Protein AF-A0A3N2K3E5-F1 (afdb_monomer_lite)

Secondary structure (DSSP, 8-state):
-HHHHHHHHHHHHHHHHHHHHHHHHHHHHHHHHHHHHHHHHHHHHHHHHHHHHHHHHHHHSS--SSGGGGTPEEETTEEEEE-GGG-EEEEEEEE-TTS-EEEEEE-TTSSSEEEEEETTTTEEE--TTTS--------HHHHHHHHHHHHHHS-SSS------EEEEEEEE-TT-B-TT-SS--B-SEEEEEEEE-TTS-EEEEEEEEE-TTS-TTT---EEEEEEEEE-SSS-EEEE---EEETTEEEPTT--

Foldseek 3Di:
DVVVVVVVVVVVVVVVVVVVVVVVVVVVVVVVVVVVVVVVQVVVLVVVLVVLQVVCCVVPVAGDPACVVSVFDADQLATWDCGPPRDIWHWHKAQAPVRKIKIFTADPVRPDTQWMATVVVRDIDRDPVPDDDDPPVDPVVLVVVVVVLVCVCQPPDDCNDPWDKDWDDKDADQPDQQPAGSDRDRQRIKTWMFIAGPVRHTAKIAIAGHHPPDDCSVPSPRGAAWMWGDPPPPDIRIDHPWDDDPNDTDHPPND

Radius of gyration: 28.5 Å; chains: 1; bounding box: 62×43×98 Å

Sequence (255 aa):
MKRCQKIVSYSIAIGFVIIIVLSICGIILMGYSTADHRISDIKQNLDSIISRIESYNVSNHTLPEAMSQLNFKQTINGYLYEGNMGIDIRFRYYNLSDGSYLVEVFNEEEDSIINQFYSPAHQWENEPDNMVWFKIETKAYELSQIKKIHDILNPVSSYRFSIPFTLDSVTRNDNILSILSDITIHCDSIGYLAIKSPDKQTRMEGWTAFDRYVYPAEYLGCMFGEWKYYDGQGNCYRKFWNYKENDRLIYETDR

Structure (mmCIF, N/CA/C/O backbone):
data_AF-A0A3N2K3E5-F1
#
_entry.id   AF-A0A3N2K3E5-F1
#
loop_
_atom_site.group_PDB
_atom_site.id
_atom_site.type_symbol
_atom_site.label_atom_id
_atom_site.label_alt_id
_atom_site.label_comp_id
_atom_site.label_asym_id
_atom_site.label_entity_id
_atom_site.label_seq_id
_atom_site.pdbx_PDB_ins_code
_atom_site.Cartn_x
_atom_site.Cartn_y
_atom_site.Cartn_z
_atom_site.occupancy
_atom_site.B_iso_or_equiv
_atom_site.auth_seq_id
_atom_site.auth_comp_id
_atom_site.auth_asym_id
_atom_site.auth_atom_id
_atom_site.pdbx_PDB_model_num
ATOM 1 N N . MET A 1 1 ? 32.038 13.366 -74.302 1.00 53.25 1 MET A N 1
ATOM 2 C CA . MET A 1 1 ? 31.487 14.143 -73.162 1.00 53.25 1 MET A CA 1
ATOM 3 C C . MET A 1 1 ? 30.217 13.544 -72.551 1.00 53.25 1 MET A C 1
ATOM 5 O O . MET A 1 1 ? 30.259 13.218 -71.374 1.00 53.25 1 MET A O 1
ATOM 9 N N . LYS A 1 2 ? 29.130 13.303 -73.308 1.00 59.03 2 LYS A N 1
ATOM 10 C CA . LYS A 1 2 ? 27.839 12.833 -72.744 1.00 59.03 2 LYS A CA 1
ATOM 11 C C . LYS A 1 2 ? 27.879 11.485 -71.988 1.00 59.03 2 LYS A C 1
ATOM 13 O O . LYS A 1 2 ? 27.127 11.309 -71.038 1.00 59.03 2 LYS A O 1
ATOM 18 N N . ARG A 1 3 ? 28.746 10.535 -72.382 1.00 62.34 3 ARG A N 1
ATOM 19 C CA . ARG A 1 3 ? 28.901 9.234 -71.687 1.00 62.34 3 ARG A CA 1
ATOM 20 C C . ARG A 1 3 ? 29.664 9.352 -70.361 1.00 62.34 3 ARG A C 1
ATOM 22 O O . ARG A 1 3 ? 29.184 8.833 -69.364 1.00 62.34 3 ARG A O 1
ATOM 29 N N . CYS A 1 4 ? 30.782 10.084 -70.325 1.00 65.44 4 CYS A N 1
ATOM 30 C CA . CYS A 1 4 ? 31.538 10.297 -69.083 1.00 65.44 4 CYS A CA 1
ATOM 31 C C . CYS A 1 4 ? 30.734 11.094 -68.046 1.00 65.44 4 CYS A C 1
ATOM 33 O O . CYS A 1 4 ? 30.745 10.730 -66.880 1.00 65.44 4 CYS A O 1
ATOM 35 N N . GLN A 1 5 ? 29.967 12.111 -68.464 1.00 69.00 5 GLN A N 1
ATOM 36 C CA . GLN A 1 5 ? 29.075 12.846 -67.553 1.00 69.00 5 GLN A CA 1
ATOM 37 C C . GLN A 1 5 ? 27.983 11.957 -66.943 1.00 69.00 5 GLN A C 1
ATOM 39 O O . GLN A 1 5 ? 27.710 12.085 -65.755 1.00 69.00 5 GLN A O 1
ATOM 44 N N . LYS A 1 6 ? 27.402 11.024 -67.714 1.00 69.38 6 LYS A N 1
ATOM 45 C CA . LYS A 1 6 ? 26.445 10.040 -67.178 1.00 69.38 6 LYS A CA 1
ATOM 46 C C . LYS A 1 6 ? 27.092 9.104 -66.156 1.00 69.38 6 LYS A C 1
ATOM 48 O O . LYS A 1 6 ? 26.503 8.851 -65.116 1.00 69.38 6 LYS A O 1
ATOM 53 N N . ILE A 1 7 ? 28.299 8.605 -66.427 1.00 75.31 7 ILE A N 1
ATOM 54 C CA . ILE A 1 7 ? 29.013 7.712 -65.495 1.00 75.31 7 ILE A CA 1
ATOM 55 C C . ILE A 1 7 ? 29.311 8.441 -64.178 1.00 75.31 7 ILE A C 1
ATOM 57 O O . ILE A 1 7 ? 29.041 7.903 -63.108 1.00 75.31 7 ILE A O 1
ATOM 61 N N . VAL A 1 8 ? 29.782 9.691 -64.253 1.00 75.69 8 VAL A N 1
ATOM 62 C CA . VAL A 1 8 ? 30.036 10.524 -63.068 1.00 75.69 8 VAL A CA 1
ATOM 63 C C . VAL A 1 8 ? 28.740 10.804 -62.298 1.00 75.69 8 VAL A C 1
ATOM 65 O O . VAL A 1 8 ? 28.726 10.664 -61.079 1.00 75.69 8 VAL A O 1
ATOM 68 N N . SER A 1 9 ? 27.628 11.117 -62.977 1.00 74.62 9 SER A N 1
ATOM 69 C CA . SER A 1 9 ? 26.350 11.365 -62.293 1.00 74.62 9 SER A CA 1
ATOM 70 C C . SER A 1 9 ? 25.784 10.113 -61.620 1.00 74.62 9 SER A C 1
ATOM 72 O O . SER A 1 9 ? 25.291 10.203 -60.500 1.00 74.62 9 SER A O 1
ATOM 74 N N . TYR A 1 10 ? 25.871 8.942 -62.266 1.00 81.75 10 TYR A N 1
ATOM 75 C CA . TYR A 1 10 ? 25.450 7.678 -61.654 1.00 81.75 10 TYR A CA 1
ATOM 76 C C . TYR A 1 10 ? 26.324 7.322 -60.451 1.00 81.75 10 TYR A C 1
ATOM 78 O O . TYR A 1 10 ? 25.790 6.902 -59.431 1.00 81.75 10 TYR A O 1
ATOM 86 N N . SER A 1 11 ? 27.637 7.552 -60.525 1.00 81.00 11 SER A N 1
ATOM 87 C CA . SER A 1 11 ? 28.542 7.310 -59.397 1.00 81.00 11 SER A CA 1
ATOM 88 C C . SER A 1 11 ? 28.215 8.194 -58.189 1.00 81.00 11 SER A C 1
ATOM 90 O O . SER A 1 11 ? 28.234 7.706 -57.063 1.00 81.00 11 SER A O 1
ATOM 92 N N . ILE A 1 12 ? 27.883 9.472 -58.410 1.00 83.44 12 ILE A N 1
ATOM 93 C CA . ILE A 1 12 ? 27.474 10.394 -57.337 1.00 83.44 12 ILE A CA 1
ATOM 94 C C . ILE A 1 12 ? 26.129 9.964 -56.742 1.00 83.44 12 ILE A C 1
ATOM 96 O O . ILE A 1 12 ? 25.993 9.908 -55.523 1.00 83.44 12 ILE A O 1
ATOM 100 N N . ALA A 1 13 ? 25.150 9.614 -57.582 1.00 82.88 13 ALA A N 1
ATOM 101 C CA . ALA A 1 13 ? 23.835 9.171 -57.122 1.00 82.88 13 ALA A CA 1
ATOM 102 C C . ALA A 1 13 ? 23.915 7.870 -56.306 1.00 82.88 13 ALA A C 1
ATOM 104 O O . ALA A 1 13 ? 23.324 7.782 -55.235 1.00 82.88 13 ALA A O 1
ATOM 105 N N . ILE A 1 14 ? 24.689 6.884 -56.772 1.00 87.00 14 ILE A N 1
ATOM 106 C CA . ILE A 1 14 ? 24.910 5.621 -56.055 1.00 87.00 14 ILE A CA 1
ATOM 107 C C . ILE A 1 14 ? 25.631 5.882 -54.729 1.00 87.00 14 ILE A C 1
ATOM 109 O O . ILE A 1 14 ? 25.199 5.374 -53.698 1.00 87.00 14 ILE A O 1
ATOM 113 N N . GLY A 1 15 ? 26.678 6.716 -54.727 1.00 87.69 15 GLY A N 1
ATOM 114 C CA . GLY A 1 15 ? 27.384 7.093 -53.501 1.00 87.69 15 GLY A CA 1
ATOM 115 C C . GLY A 1 15 ? 26.466 7.770 -52.479 1.00 87.69 15 GLY A C 1
ATOM 116 O O . GLY A 1 15 ? 26.498 7.428 -51.301 1.00 87.69 15 GLY A O 1
ATOM 117 N N . PHE A 1 16 ? 25.590 8.668 -52.931 1.00 89.25 16 PHE A N 1
ATOM 118 C CA . PHE A 1 16 ? 24.625 9.349 -52.070 1.00 89.25 16 PHE A CA 1
ATOM 119 C C . PHE A 1 16 ? 23.582 8.389 -51.481 1.00 89.25 16 PHE A C 1
ATOM 121 O O . PHE A 1 16 ? 23.295 8.449 -50.287 1.00 89.25 16 PHE A O 1
ATOM 128 N N . VAL A 1 17 ? 23.065 7.454 -52.287 1.00 90.75 17 VAL A N 1
ATOM 129 C CA . VAL A 1 17 ? 22.141 6.410 -51.812 1.00 90.75 17 VAL A CA 1
ATOM 130 C C . VAL A 1 17 ? 22.816 5.515 -50.772 1.00 90.75 17 VAL A C 1
ATOM 132 O O . VAL A 1 17 ? 22.215 5.235 -49.739 1.00 90.75 17 VAL A O 1
ATOM 135 N N . ILE A 1 18 ? 24.070 5.115 -50.997 1.00 90.94 18 ILE A N 1
ATOM 136 C CA . ILE A 1 18 ? 24.831 4.305 -50.035 1.00 90.94 18 ILE A CA 1
ATOM 137 C C . ILE A 1 18 ? 25.009 5.055 -48.712 1.00 90.94 18 ILE A C 1
ATOM 139 O O . ILE A 1 18 ? 24.790 4.467 -47.657 1.00 90.94 18 ILE A O 1
ATOM 143 N N . ILE A 1 19 ? 25.348 6.349 -48.749 1.00 91.25 19 ILE A N 1
ATOM 144 C CA . ILE A 1 19 ? 25.489 7.165 -47.534 1.00 91.25 19 ILE A CA 1
ATOM 145 C C . ILE A 1 19 ? 24.167 7.220 -46.764 1.00 91.25 19 ILE A C 1
ATOM 147 O O . ILE A 1 19 ? 24.170 6.963 -45.566 1.00 91.25 19 ILE A O 1
ATOM 151 N N . ILE A 1 20 ? 23.041 7.481 -47.436 1.00 89.19 20 ILE A N 1
ATOM 152 C CA . ILE A 1 20 ? 21.724 7.523 -46.782 1.00 89.19 20 ILE A CA 1
ATOM 153 C C . ILE A 1 20 ? 21.393 6.182 -46.124 1.00 89.19 20 ILE A C 1
ATOM 155 O O . ILE A 1 20 ? 20.984 6.156 -44.964 1.00 89.19 20 ILE A O 1
ATOM 159 N N . VAL A 1 21 ? 21.590 5.071 -46.837 1.00 90.50 21 VAL A N 1
ATOM 160 C CA . VAL A 1 21 ? 21.312 3.731 -46.302 1.00 90.50 21 VAL A CA 1
ATOM 161 C C . VAL A 1 21 ? 22.195 3.441 -45.087 1.00 90.50 21 VAL A C 1
ATOM 163 O O . VAL A 1 21 ? 21.684 3.006 -44.059 1.00 90.50 21 VAL A O 1
ATOM 166 N N . LEU A 1 22 ? 23.494 3.748 -45.155 1.00 89.62 22 LEU A N 1
ATOM 167 C CA . LEU A 1 22 ? 24.414 3.562 -44.031 1.00 89.62 22 LEU A CA 1
ATOM 168 C C . LEU A 1 22 ? 24.066 4.458 -42.836 1.00 89.62 22 LEU A C 1
ATOM 170 O O . LEU A 1 22 ? 24.141 3.998 -41.699 1.00 89.62 22 LEU A O 1
ATOM 174 N N . SER A 1 23 ? 23.646 5.705 -43.068 1.00 84.75 23 SER A N 1
ATOM 175 C CA . SER A 1 23 ? 23.187 6.604 -42.005 1.00 84.75 23 SER A CA 1
ATOM 176 C C . SER A 1 23 ? 21.930 6.074 -41.314 1.00 84.75 23 SER A C 1
ATOM 178 O O . SER A 1 23 ? 21.876 6.070 -40.087 1.00 84.75 23 SER A O 1
ATOM 180 N N . ILE A 1 24 ? 20.950 5.569 -42.072 1.00 86.88 24 ILE A N 1
ATOM 181 C CA . ILE A 1 24 ? 19.736 4.957 -41.511 1.00 86.88 24 ILE A CA 1
ATOM 182 C C . ILE A 1 24 ? 20.092 3.698 -40.710 1.00 86.88 24 ILE A C 1
ATOM 184 O O . ILE A 1 24 ? 19.649 3.558 -39.572 1.00 86.88 24 ILE A O 1
ATOM 188 N N . CYS A 1 25 ? 20.938 2.814 -41.251 1.00 83.62 25 CYS A N 1
ATOM 189 C CA . CYS A 1 25 ? 21.418 1.636 -40.526 1.00 83.62 25 CYS A CA 1
ATOM 190 C C . CYS A 1 25 ? 22.148 2.016 -39.230 1.00 83.62 25 CYS A C 1
ATOM 192 O O . CYS A 1 25 ? 21.925 1.381 -38.203 1.00 83.62 25 CYS A O 1
ATOM 194 N N . GLY A 1 26 ? 22.975 3.066 -39.254 1.00 81.44 26 GLY A N 1
ATOM 195 C CA . GLY A 1 26 ? 23.670 3.572 -38.070 1.00 81.44 26 GLY A CA 1
ATOM 196 C C . GLY A 1 26 ? 22.712 4.058 -36.981 1.00 81.44 26 GLY A C 1
ATOM 197 O O . GLY A 1 26 ? 22.869 3.676 -35.825 1.00 81.44 26 GLY A O 1
ATOM 198 N N . ILE A 1 27 ? 21.684 4.831 -37.349 1.00 81.19 27 ILE A N 1
ATOM 199 C CA . ILE A 1 27 ? 20.656 5.311 -36.409 1.00 81.19 27 ILE A CA 1
ATOM 200 C C . ILE A 1 27 ? 19.883 4.135 -35.799 1.00 81.19 27 ILE A C 1
ATOM 202 O O . ILE A 1 27 ? 19.667 4.102 -34.590 1.00 81.19 27 ILE A O 1
ATOM 206 N N . ILE A 1 28 ? 19.502 3.151 -36.619 1.00 79.12 28 ILE A N 1
ATOM 207 C CA . ILE A 1 28 ? 18.780 1.958 -36.160 1.00 79.12 28 ILE A CA 1
ATOM 208 C C . ILE A 1 28 ? 19.638 1.151 -35.174 1.00 79.12 28 ILE A C 1
ATOM 210 O O . ILE A 1 28 ? 19.159 0.793 -34.101 1.00 79.12 28 ILE A O 1
ATOM 214 N N . LEU A 1 29 ? 20.913 0.904 -35.493 1.00 75.56 29 LEU A N 1
ATOM 215 C CA . LEU A 1 29 ? 21.832 0.163 -34.620 1.00 75.56 29 LEU A CA 1
ATOM 216 C C . LEU A 1 29 ? 22.108 0.892 -33.300 1.00 75.56 29 LEU A C 1
ATOM 218 O O . LEU A 1 29 ? 22.125 0.255 -32.249 1.00 75.56 29 LEU A O 1
ATOM 222 N N . MET A 1 30 ? 22.283 2.218 -33.337 1.00 71.69 30 MET A N 1
ATOM 223 C CA . MET A 1 30 ? 22.398 3.023 -32.116 1.00 71.69 30 MET A CA 1
ATOM 224 C C . MET A 1 30 ? 21.128 2.925 -31.264 1.00 71.69 30 MET A C 1
ATOM 226 O O . MET A 1 30 ? 21.224 2.778 -30.047 1.00 71.69 30 MET A O 1
ATOM 230 N N . GLY A 1 31 ? 19.947 2.952 -31.892 1.00 61.66 31 GLY A N 1
ATOM 231 C CA . GLY A 1 31 ? 18.663 2.783 -31.211 1.00 61.66 31 GLY A CA 1
ATOM 232 C C . GLY A 1 31 ? 18.542 1.437 -30.494 1.00 61.66 31 GLY A C 1
ATOM 233 O O . GLY A 1 31 ? 18.227 1.416 -29.306 1.00 61.66 31 GLY A O 1
ATOM 234 N N . TYR A 1 32 ? 18.860 0.331 -31.177 1.00 64.75 32 TYR A N 1
ATOM 235 C CA . TYR A 1 32 ? 18.855 -1.008 -30.573 1.00 64.75 32 TYR A CA 1
ATOM 236 C C . TYR A 1 32 ? 19.858 -1.131 -29.426 1.00 64.75 32 TYR A C 1
ATOM 238 O O . TYR A 1 32 ? 19.479 -1.529 -28.330 1.00 64.75 32 TYR A O 1
ATOM 246 N N . SER A 1 33 ? 21.107 -0.705 -29.636 1.00 67.00 33 SER A N 1
ATOM 247 C CA . SER A 1 33 ? 22.132 -0.757 -28.589 1.00 67.00 33 SER A CA 1
ATOM 248 C C . SER A 1 33 ? 21.722 0.041 -27.351 1.00 67.00 33 SER A C 1
ATOM 250 O O . SER A 1 33 ? 21.892 -0.436 -26.234 1.00 67.00 33 SER A O 1
ATOM 252 N N . THR A 1 34 ? 21.141 1.231 -27.529 1.00 65.50 34 THR A N 1
ATOM 253 C CA . THR A 1 34 ? 20.687 2.061 -26.403 1.00 65.50 34 THR A CA 1
ATOM 254 C C . THR A 1 34 ? 19.537 1.398 -25.639 1.00 65.50 34 THR A C 1
ATOM 256 O O . THR A 1 34 ? 19.506 1.452 -24.411 1.00 65.50 34 THR A O 1
ATOM 259 N N . ALA A 1 35 ? 18.601 0.756 -26.345 1.00 61.31 35 ALA A N 1
ATOM 260 C CA . ALA A 1 35 ? 17.495 0.034 -25.722 1.00 61.31 35 ALA A CA 1
ATOM 261 C C . ALA A 1 35 ? 17.983 -1.184 -24.919 1.00 61.31 35 ALA A C 1
ATOM 263 O O . ALA A 1 35 ? 17.574 -1.355 -23.771 1.00 61.31 35 ALA A O 1
ATOM 264 N N . ASP A 1 36 ? 18.903 -1.971 -25.480 1.00 64.56 36 ASP A N 1
ATOM 265 C CA . ASP A 1 36 ? 19.488 -3.136 -24.809 1.00 64.56 36 ASP A CA 1
ATOM 266 C C . ASP A 1 36 ? 20.276 -2.730 -23.554 1.00 64.56 36 ASP A C 1
ATOM 268 O O . ASP A 1 36 ? 20.149 -3.365 -22.503 1.00 64.56 36 ASP A O 1
ATOM 272 N N . HIS A 1 37 ? 21.037 -1.630 -23.629 1.00 68.88 37 HIS A N 1
ATOM 273 C CA . HIS A 1 37 ? 21.718 -1.059 -22.465 1.00 68.88 37 HIS A CA 1
ATOM 274 C C . HIS A 1 37 ? 20.722 -0.653 -21.377 1.00 68.88 37 HIS A C 1
ATOM 276 O O . HIS A 1 37 ? 20.870 -1.077 -20.235 1.00 68.88 37 HIS A O 1
ATOM 282 N N . ARG A 1 38 ? 19.643 0.053 -21.737 1.00 68.25 38 ARG A N 1
ATOM 283 C CA . ARG A 1 38 ? 18.613 0.471 -20.776 1.00 68.25 38 ARG A CA 1
ATOM 284 C C . ARG A 1 38 ? 17.937 -0.718 -20.082 1.00 68.25 38 ARG A C 1
ATOM 286 O O . ARG A 1 38 ? 17.687 -0.653 -18.882 1.00 68.25 38 ARG A O 1
ATOM 293 N N . ILE A 1 39 ? 17.648 -1.799 -20.808 1.00 74.19 39 ILE A N 1
ATOM 294 C CA . ILE A 1 39 ? 17.062 -3.022 -20.230 1.00 74.19 39 ILE A CA 1
ATOM 295 C C . ILE A 1 39 ? 18.040 -3.672 -19.242 1.00 74.19 39 ILE A C 1
ATOM 297 O O . ILE A 1 39 ? 17.647 -4.043 -18.134 1.00 74.19 39 ILE A O 1
ATOM 301 N N . SER A 1 40 ? 19.316 -3.782 -19.623 1.00 76.19 40 SER A N 1
ATOM 302 C CA . SER A 1 40 ? 20.369 -4.298 -18.744 1.00 76.19 40 SER A CA 1
ATOM 303 C C . SER A 1 40 ? 20.511 -3.456 -17.472 1.00 76.19 40 SER A C 1
ATOM 305 O O . SER A 1 40 ? 20.617 -4.016 -16.382 1.00 76.19 40 SER A O 1
ATOM 307 N N . ASP A 1 41 ? 20.478 -2.130 -17.591 1.00 79.75 41 ASP A N 1
ATOM 308 C CA . ASP A 1 41 ? 20.641 -1.213 -16.460 1.00 79.75 41 ASP A CA 1
ATOM 309 C C . ASP A 1 41 ? 19.472 -1.310 -15.473 1.00 79.75 41 ASP A C 1
ATOM 311 O O . ASP A 1 41 ? 19.688 -1.372 -14.262 1.00 79.75 41 ASP A O 1
ATOM 315 N N . ILE A 1 42 ? 18.232 -1.404 -15.973 1.00 83.12 42 ILE A N 1
ATOM 316 C CA . ILE A 1 42 ? 17.052 -1.636 -15.127 1.00 83.12 42 ILE A CA 1
ATOM 317 C C . ILE A 1 42 ? 17.223 -2.939 -14.350 1.00 83.12 42 ILE A C 1
ATOM 319 O O . ILE A 1 42 ? 17.069 -2.942 -13.132 1.00 83.12 42 ILE A O 1
ATOM 323 N N . LYS A 1 43 ? 17.603 -4.029 -15.023 1.00 86.06 43 LYS A N 1
ATOM 324 C CA . LYS A 1 43 ? 17.808 -5.321 -14.363 1.00 86.06 43 LYS A CA 1
ATOM 325 C C . LYS A 1 43 ? 18.885 -5.251 -13.275 1.00 86.06 43 LYS A C 1
ATOM 327 O O . LYS A 1 43 ? 18.660 -5.730 -12.171 1.00 86.06 43 LYS A O 1
ATOM 332 N N . GLN A 1 44 ? 20.018 -4.606 -13.548 1.00 86.88 44 GLN A N 1
ATOM 333 C CA . GLN A 1 44 ? 21.084 -4.433 -12.555 1.00 86.88 44 GLN A CA 1
ATOM 334 C C . GLN A 1 44 ? 20.628 -3.611 -11.344 1.00 86.88 44 GLN A C 1
ATOM 336 O O . GLN A 1 44 ? 20.961 -3.944 -10.207 1.00 86.88 44 GLN A O 1
ATOM 341 N N . ASN A 1 45 ? 19.852 -2.551 -11.573 1.00 90.38 45 ASN A N 1
ATOM 342 C CA . ASN A 1 45 ? 19.292 -1.735 -10.501 1.00 90.38 45 ASN A CA 1
ATOM 343 C C . ASN A 1 45 ? 18.297 -2.545 -9.645 1.00 90.38 45 ASN A C 1
ATOM 345 O O . ASN A 1 45 ? 18.351 -2.477 -8.418 1.00 90.38 45 ASN A O 1
ATOM 349 N N . LEU A 1 46 ? 17.443 -3.361 -10.273 1.00 92.12 46 LEU A N 1
ATOM 350 C CA . LEU A 1 46 ? 16.528 -4.278 -9.588 1.00 92.12 46 LEU A CA 1
ATOM 351 C C . LEU A 1 46 ? 17.279 -5.312 -8.738 1.00 92.12 46 LEU A C 1
ATOM 353 O O . LEU A 1 46 ? 16.998 -5.457 -7.548 1.00 92.12 46 LEU A O 1
ATOM 357 N N . ASP A 1 47 ? 18.289 -5.966 -9.309 1.00 91.81 47 ASP A N 1
ATOM 358 C CA . ASP A 1 47 ? 19.137 -6.927 -8.596 1.00 91.81 47 ASP A CA 1
ATOM 359 C C . ASP A 1 47 ? 19.891 -6.254 -7.433 1.00 91.81 47 ASP A C 1
ATOM 361 O O . ASP A 1 47 ? 20.065 -6.845 -6.366 1.00 91.81 47 ASP A O 1
ATOM 365 N N . SER A 1 48 ? 20.283 -4.981 -7.581 1.00 92.56 48 SER A N 1
ATOM 366 C CA . SER A 1 48 ? 20.895 -4.211 -6.494 1.00 92.56 48 SER A CA 1
ATOM 367 C C . SER A 1 48 ? 19.933 -3.956 -5.332 1.00 92.56 48 SER A C 1
ATOM 369 O O . SER A 1 48 ? 20.407 -3.866 -4.195 1.00 92.56 48 SER A O 1
ATOM 371 N N . ILE A 1 49 ? 18.629 -3.799 -5.581 1.00 94.12 49 ILE A N 1
ATOM 372 C CA . ILE A 1 49 ? 17.636 -3.641 -4.509 1.00 94.12 49 ILE A CA 1
ATOM 373 C C . ILE A 1 49 ? 17.581 -4.927 -3.684 1.00 94.12 49 ILE A C 1
ATOM 375 O O . ILE A 1 49 ? 17.766 -4.889 -2.465 1.00 94.12 49 ILE A O 1
ATOM 379 N N . ILE A 1 50 ? 17.425 -6.065 -4.364 1.00 96.50 50 ILE A N 1
ATOM 380 C CA . ILE A 1 50 ? 17.362 -7.394 -3.745 1.00 96.50 50 ILE A CA 1
ATOM 381 C C . ILE A 1 50 ? 18.645 -7.702 -2.970 1.00 96.50 50 ILE A C 1
ATOM 383 O O . ILE A 1 50 ? 18.594 -8.036 -1.788 1.00 96.50 50 ILE A O 1
ATOM 387 N N . SER A 1 51 ? 19.810 -7.469 -3.577 1.00 95.25 51 SER A N 1
ATOM 388 C CA . SER A 1 51 ? 21.107 -7.722 -2.944 1.00 95.25 51 SER A CA 1
ATOM 389 C C . SER A 1 51 ? 21.288 -6.963 -1.624 1.00 95.25 51 SER A C 1
ATOM 391 O O . SER A 1 51 ? 21.862 -7.506 -0.676 1.00 95.25 51 SER A O 1
ATOM 393 N N . ARG A 1 52 ? 20.772 -5.729 -1.507 1.00 94.94 52 ARG A N 1
ATOM 394 C CA . ARG A 1 52 ? 20.826 -4.965 -0.247 1.00 94.94 52 ARG A CA 1
ATOM 395 C C . ARG A 1 52 ? 19.934 -5.572 0.834 1.00 94.94 52 ARG A C 1
ATOM 397 O O . ARG A 1 52 ? 20.369 -5.652 1.983 1.00 94.94 52 ARG A O 1
ATOM 404 N N . ILE A 1 53 ? 18.727 -6.010 0.475 1.00 95.06 53 ILE A N 1
ATOM 405 C CA . ILE A 1 53 ? 17.792 -6.678 1.396 1.00 95.06 53 ILE A CA 1
ATOM 406 C C . ILE A 1 53 ? 18.417 -7.974 1.919 1.00 95.06 53 ILE A C 1
ATOM 408 O O . ILE A 1 53 ? 18.456 -8.216 3.125 1.00 95.06 53 ILE A O 1
ATOM 412 N N . GLU A 1 54 ? 18.978 -8.779 1.023 1.00 95.81 54 GLU A N 1
ATOM 413 C CA . GLU A 1 54 ? 19.565 -10.070 1.378 1.00 95.81 54 GLU A CA 1
ATOM 414 C C . GLU A 1 54 ? 20.849 -9.926 2.186 1.00 95.81 54 GLU A C 1
ATOM 416 O O . GLU A 1 54 ? 21.024 -10.615 3.189 1.00 95.81 54 GLU A O 1
ATOM 421 N N . SER A 1 55 ? 21.713 -8.977 1.823 1.00 95.88 55 SER A N 1
ATOM 422 C CA . SER A 1 55 ? 22.923 -8.678 2.598 1.00 95.88 55 SER A CA 1
ATOM 423 C C . SER A 1 55 ? 22.585 -8.241 4.025 1.00 95.88 55 SER A C 1
ATOM 425 O O . SER A 1 55 ? 23.274 -8.623 4.976 1.00 95.88 55 SER A O 1
ATOM 427 N N . TYR A 1 56 ? 21.506 -7.470 4.196 1.00 93.50 56 TYR A N 1
ATOM 428 C CA . TYR A 1 56 ? 21.018 -7.086 5.515 1.00 93.50 56 TYR A CA 1
ATOM 429 C C . TYR A 1 56 ? 20.509 -8.289 6.302 1.00 93.50 56 TYR A C 1
ATOM 431 O O . TYR A 1 56 ? 20.885 -8.441 7.463 1.00 93.50 56 TYR A O 1
ATOM 439 N N . ASN A 1 57 ? 19.723 -9.164 5.671 1.00 92.75 57 ASN A N 1
ATOM 440 C CA . ASN A 1 57 ? 19.216 -10.372 6.314 1.00 92.75 57 ASN A CA 1
ATOM 441 C C . ASN A 1 57 ? 20.351 -11.315 6.743 1.00 92.75 57 ASN A C 1
ATOM 443 O O . ASN A 1 57 ? 20.357 -11.812 7.865 1.00 92.75 57 ASN A O 1
ATOM 447 N N . VAL A 1 58 ? 21.369 -11.496 5.897 1.00 94.69 58 VAL A N 1
ATOM 448 C CA . VAL A 1 58 ? 22.566 -12.284 6.234 1.00 94.69 58 VAL A CA 1
ATOM 449 C C . VAL A 1 58 ? 23.309 -11.686 7.432 1.00 94.69 58 VAL A C 1
ATOM 451 O O . VAL A 1 58 ? 23.761 -12.429 8.299 1.00 94.69 58 VAL A O 1
ATOM 454 N N . SER A 1 59 ? 23.422 -10.357 7.494 1.00 93.75 59 SER A N 1
ATOM 455 C CA . SER A 1 59 ? 24.194 -9.664 8.535 1.00 93.75 59 SER A CA 1
ATOM 456 C C . SER A 1 59 ? 23.460 -9.553 9.873 1.00 93.75 59 SER A C 1
ATOM 458 O O . SER A 1 59 ? 24.099 -9.573 10.921 1.00 93.75 59 SER A O 1
ATOM 460 N N . ASN A 1 60 ? 22.132 -9.413 9.847 1.00 89.06 60 ASN A N 1
ATOM 461 C CA . ASN A 1 60 ? 21.318 -9.138 11.034 1.00 89.06 60 ASN A CA 1
ATOM 462 C C . ASN A 1 60 ? 20.446 -10.327 11.460 1.00 89.06 60 ASN A C 1
ATOM 464 O O . ASN A 1 60 ? 19.798 -10.255 12.500 1.00 89.06 60 ASN A O 1
ATOM 468 N N . HIS A 1 61 ? 20.416 -11.407 10.672 1.00 91.25 61 HIS A N 1
ATOM 469 C CA . HIS A 1 61 ? 19.539 -12.570 10.862 1.00 91.25 61 HIS A CA 1
ATOM 470 C C . HIS A 1 61 ? 18.048 -12.213 10.965 1.00 91.25 61 HIS A C 1
ATOM 472 O O . HIS A 1 61 ? 17.263 -12.940 11.570 1.00 91.25 61 HIS A O 1
ATOM 478 N N . THR A 1 62 ? 17.668 -11.081 10.377 1.00 86.56 62 THR A N 1
ATOM 479 C CA . THR A 1 62 ? 16.294 -10.602 10.288 1.00 86.56 62 THR A CA 1
ATOM 480 C C . THR A 1 62 ? 16.120 -9.806 9.007 1.00 86.56 62 THR A C 1
ATOM 482 O O . THR A 1 62 ? 17.024 -9.081 8.579 1.00 86.56 62 THR A O 1
ATOM 485 N N . LEU A 1 63 ? 14.934 -9.907 8.410 1.00 83.56 63 LEU A N 1
ATOM 486 C CA . LEU A 1 63 ? 14.539 -9.017 7.330 1.00 83.56 63 LEU A CA 1
ATOM 487 C C . LEU A 1 63 ? 14.425 -7.575 7.851 1.00 83.56 63 LEU A C 1
ATOM 489 O O . LEU A 1 63 ? 14.065 -7.371 9.015 1.00 83.56 63 LEU A O 1
ATOM 493 N N . PRO A 1 64 ? 14.720 -6.572 7.008 1.00 76.00 64 PRO A N 1
ATOM 494 C CA . PRO A 1 64 ? 14.510 -5.177 7.367 1.00 76.00 64 PRO A CA 1
ATOM 495 C C . PRO A 1 64 ? 13.018 -4.916 7.614 1.00 76.00 64 PRO A C 1
ATOM 497 O O . PRO A 1 64 ? 12.150 -5.384 6.869 1.00 76.00 64 PRO A O 1
ATOM 500 N N . GLU A 1 65 ? 12.723 -4.152 8.660 1.00 71.25 65 GLU A N 1
ATOM 501 C CA . GLU A 1 65 ? 11.370 -3.673 8.963 1.00 71.25 65 GLU A CA 1
ATOM 502 C C . GLU A 1 65 ? 10.965 -2.549 8.002 1.00 71.25 65 GLU A C 1
ATOM 504 O O . GLU A 1 65 ? 9.804 -2.440 7.620 1.00 71.25 65 GLU A O 1
ATOM 509 N N . ALA A 1 66 ? 11.936 -1.744 7.561 1.00 70.62 66 ALA A N 1
ATOM 510 C CA . ALA A 1 66 ? 11.740 -0.688 6.576 1.00 70.62 66 ALA A CA 1
ATOM 511 C C . ALA A 1 66 ? 12.969 -0.544 5.671 1.00 70.62 66 ALA A C 1
ATOM 513 O O . ALA A 1 66 ? 14.111 -0.670 6.113 1.00 70.62 66 ALA A O 1
ATOM 514 N N . MET A 1 67 ? 12.754 -0.188 4.403 1.00 78.50 67 MET A N 1
ATOM 515 C CA . MET A 1 67 ? 13.849 0.002 3.437 1.00 78.50 67 MET A CA 1
ATOM 516 C C . MET A 1 67 ? 14.744 1.213 3.759 1.00 78.50 67 MET A C 1
ATOM 518 O O . MET A 1 67 ? 15.874 1.295 3.278 1.00 78.50 67 MET A O 1
ATOM 522 N N . SER A 1 68 ? 14.308 2.121 4.635 1.00 69.88 68 SER A N 1
ATOM 523 C CA . SER A 1 68 ? 15.157 3.194 5.168 1.00 69.88 68 SER A CA 1
ATOM 524 C C . SER A 1 68 ? 16.359 2.658 5.960 1.00 69.88 68 SER A C 1
ATOM 526 O O . SER A 1 68 ? 17.420 3.277 5.933 1.00 69.88 68 SER A O 1
ATOM 528 N N . GLN A 1 69 ? 16.256 1.466 6.569 1.00 74.50 69 GLN A N 1
ATOM 529 C CA . GLN A 1 69 ? 17.383 0.776 7.222 1.00 74.50 69 GLN A CA 1
ATOM 530 C C . GLN A 1 69 ? 18.488 0.381 6.230 1.00 74.50 69 GLN A C 1
ATOM 532 O O . GLN A 1 69 ? 19.632 0.157 6.621 1.00 74.50 69 GLN A O 1
ATOM 537 N N . LEU A 1 70 ? 18.153 0.321 4.939 1.00 83.25 70 LEU A N 1
ATOM 538 C CA . LEU A 1 70 ? 19.069 0.041 3.833 1.00 83.25 70 LEU A CA 1
ATOM 539 C C . LEU A 1 70 ? 19.451 1.312 3.058 1.00 83.25 70 LEU A C 1
ATOM 541 O O . LEU A 1 70 ? 19.994 1.230 1.953 1.00 83.25 70 LEU A O 1
ATOM 545 N N . ASN A 1 71 ? 19.168 2.487 3.631 1.00 80.88 71 ASN A N 1
ATOM 546 C CA . ASN A 1 71 ? 19.386 3.807 3.042 1.00 80.88 71 ASN A CA 1
ATOM 547 C C . ASN A 1 71 ? 18.615 4.055 1.733 1.00 80.88 71 ASN A C 1
ATOM 549 O O . ASN A 1 71 ? 19.039 4.879 0.922 1.00 80.88 71 ASN A O 1
ATOM 553 N N . PHE A 1 72 ? 17.492 3.368 1.505 1.00 76.94 72 PHE A N 1
ATOM 554 C CA . PHE A 1 72 ? 16.570 3.781 0.448 1.00 76.94 72 PHE A CA 1
ATOM 555 C C . PHE A 1 72 ? 15.767 4.993 0.908 1.00 76.94 72 PHE A C 1
ATOM 557 O O . PHE A 1 72 ? 15.340 5.085 2.063 1.00 76.94 72 PHE A O 1
ATOM 564 N N . LYS A 1 73 ? 15.538 5.926 -0.015 1.00 75.50 73 LYS A N 1
ATOM 565 C CA . LYS A 1 73 ? 14.727 7.108 0.255 1.00 75.50 73 LYS A CA 1
ATOM 566 C C . LYS A 1 73 ? 13.259 6.705 0.285 1.00 75.50 73 LYS A C 1
ATOM 568 O O . LYS A 1 73 ? 12.757 6.133 -0.674 1.00 75.50 73 LYS A O 1
ATOM 573 N N . GLN A 1 74 ? 12.570 7.013 1.372 1.00 54.41 74 GLN A N 1
ATOM 574 C CA . GLN A 1 74 ? 11.130 6.796 1.477 1.00 54.41 74 GLN A CA 1
ATOM 575 C C . GLN A 1 74 ? 10.367 7.913 0.755 1.00 54.41 74 GLN A C 1
ATOM 577 O O . GLN A 1 74 ? 10.760 9.081 0.801 1.00 54.41 74 GLN A O 1
ATOM 582 N N . THR A 1 75 ? 9.290 7.546 0.068 1.00 58.38 75 THR A N 1
ATOM 583 C CA . THR A 1 75 ? 8.365 8.453 -0.616 1.00 58.38 75 THR A CA 1
ATOM 584 C C . THR A 1 75 ? 6.934 8.145 -0.182 1.00 58.38 75 THR A C 1
ATOM 586 O O . THR A 1 75 ? 6.679 7.124 0.452 1.00 58.38 75 THR A O 1
ATOM 589 N N . ILE A 1 76 ? 5.989 9.010 -0.560 1.00 47.06 76 ILE A N 1
ATOM 590 C CA . ILE A 1 76 ? 4.558 8.808 -0.281 1.00 47.06 76 ILE A CA 1
ATOM 591 C C . ILE A 1 76 ? 3.990 7.518 -0.892 1.00 47.06 76 ILE A C 1
ATOM 593 O O . ILE A 1 76 ? 3.005 6.979 -0.418 1.00 47.06 76 ILE A O 1
ATOM 597 N N . ASN A 1 77 ? 4.635 6.978 -1.925 1.00 52.22 77 ASN A N 1
ATOM 598 C CA . ASN A 1 77 ? 4.126 5.817 -2.649 1.00 52.22 77 ASN A CA 1
ATOM 599 C C . ASN A 1 77 ? 4.985 4.557 -2.454 1.00 52.22 77 ASN A C 1
ATOM 601 O O . ASN A 1 77 ? 4.722 3.531 -3.089 1.00 52.22 77 ASN A O 1
ATOM 605 N N . GLY A 1 78 ? 5.976 4.613 -1.556 1.00 67.12 78 GLY A N 1
ATOM 606 C CA . GLY A 1 78 ? 6.880 3.511 -1.237 1.00 67.12 78 GLY A CA 1
ATOM 607 C C . GLY A 1 78 ? 8.313 3.991 -1.024 1.00 67.12 78 GLY A C 1
ATOM 608 O O . GLY A 1 78 ? 8.599 4.803 -0.145 1.00 67.12 78 GLY A O 1
ATOM 609 N N . TYR A 1 79 ? 9.231 3.468 -1.826 1.00 79.56 79 TYR A N 1
ATOM 610 C CA . TYR A 1 79 ? 10.658 3.737 -1.744 1.00 79.56 79 TYR A CA 1
ATOM 611 C C . TYR A 1 79 ? 11.231 4.077 -3.113 1.00 79.56 79 TYR A C 1
ATOM 613 O O . TYR A 1 79 ? 10.742 3.627 -4.148 1.00 79.56 79 TYR A O 1
ATOM 621 N N . LEU A 1 80 ? 12.286 4.882 -3.102 1.00 81.25 80 LEU A N 1
ATOM 622 C CA . LEU A 1 80 ? 13.032 5.302 -4.271 1.00 81.25 80 LEU A CA 1
ATOM 623 C C . LEU A 1 80 ? 14.450 4.740 -4.197 1.00 81.25 80 LEU A C 1
ATOM 625 O O . LEU A 1 80 ? 15.178 4.951 -3.220 1.00 81.25 80 LEU A O 1
ATOM 629 N N . TYR A 1 81 ? 14.840 4.064 -5.270 1.00 87.94 81 TYR A N 1
ATOM 630 C CA . TYR A 1 81 ? 16.219 3.747 -5.582 1.00 87.94 81 TYR A CA 1
ATOM 631 C C . TYR A 1 81 ? 16.684 4.639 -6.728 1.00 87.94 81 TYR A C 1
ATOM 633 O O . TYR A 1 81 ? 16.228 4.499 -7.861 1.00 87.94 81 TYR A O 1
ATOM 641 N N . GLU A 1 82 ? 17.592 5.554 -6.414 1.00 83.62 82 GLU A N 1
ATOM 642 C CA . GLU A 1 82 ? 18.306 6.353 -7.407 1.00 83.62 82 GLU A CA 1
ATOM 643 C C . GLU A 1 82 ? 19.409 5.458 -7.986 1.00 83.62 82 GLU A C 1
ATOM 645 O O . GLU A 1 82 ? 20.455 5.239 -7.366 1.00 83.62 82 GLU A O 1
ATOM 650 N N . GLY A 1 83 ? 19.109 4.832 -9.123 1.00 73.31 83 GLY A N 1
ATOM 651 C CA . GLY A 1 83 ? 20.002 3.904 -9.796 1.00 73.31 83 GLY A CA 1
ATOM 652 C C . GLY A 1 83 ? 21.087 4.607 -10.600 1.00 73.31 83 GLY A C 1
ATOM 653 O O . GLY A 1 83 ? 21.183 5.835 -10.679 1.00 73.31 83 GLY A O 1
ATOM 654 N N . ASN A 1 84 ? 21.931 3.806 -11.243 1.00 69.69 84 ASN A N 1
ATOM 655 C CA . ASN A 1 84 ? 22.974 4.351 -12.103 1.00 69.69 84 ASN A CA 1
ATOM 656 C C . ASN A 1 84 ? 22.367 5.058 -13.330 1.00 69.69 84 ASN A C 1
ATOM 658 O O . ASN A 1 84 ? 21.286 4.710 -13.803 1.00 69.69 84 ASN A O 1
ATOM 662 N N . MET A 1 85 ? 23.087 6.055 -13.856 1.00 65.50 85 MET A N 1
ATOM 663 C CA . MET A 1 85 ? 22.730 6.795 -15.080 1.00 65.50 85 MET A CA 1
ATOM 664 C C . MET A 1 85 ? 21.381 7.544 -15.043 1.00 65.50 85 MET A C 1
ATOM 666 O O . MET A 1 85 ? 20.827 7.862 -16.092 1.00 65.50 85 MET A O 1
ATOM 670 N N . GLY A 1 86 ? 20.877 7.880 -13.850 1.00 66.31 86 GLY A N 1
ATOM 671 C CA . GLY A 1 86 ? 19.651 8.671 -13.686 1.00 66.31 86 GLY A CA 1
ATOM 672 C C . GLY A 1 86 ? 18.360 7.870 -13.868 1.00 66.31 86 GLY A C 1
ATOM 673 O O . GLY A 1 86 ? 17.319 8.457 -14.156 1.00 66.31 86 GLY A O 1
ATOM 674 N N . ILE A 1 87 ? 18.429 6.540 -13.742 1.00 75.94 87 ILE A N 1
ATOM 675 C CA . ILE A 1 87 ? 17.245 5.680 -13.708 1.00 75.94 87 ILE A CA 1
ATOM 676 C C . ILE A 1 87 ? 16.769 5.566 -12.263 1.00 75.94 87 ILE A C 1
ATOM 678 O O . ILE A 1 87 ? 17.384 4.891 -11.439 1.00 75.94 87 ILE A O 1
ATOM 682 N N . ASP A 1 88 ? 15.634 6.190 -11.994 1.00 82.81 88 ASP A N 1
ATOM 683 C CA . ASP A 1 88 ? 14.952 6.137 -10.711 1.00 82.81 88 ASP A CA 1
ATOM 684 C C . ASP A 1 88 ? 13.965 4.965 -10.693 1.00 82.81 88 ASP A C 1
ATOM 686 O O . ASP A 1 88 ? 13.064 4.887 -11.529 1.00 82.81 88 ASP A O 1
ATOM 690 N N . ILE A 1 89 ? 14.115 4.051 -9.732 1.00 88.06 89 ILE A N 1
ATOM 691 C CA . ILE A 1 89 ? 13.182 2.938 -9.526 1.00 88.06 89 ILE A CA 1
ATOM 692 C C . ILE A 1 89 ? 12.342 3.217 -8.292 1.00 88.06 89 ILE A C 1
ATOM 694 O O . ILE A 1 89 ? 12.864 3.348 -7.182 1.00 88.06 89 ILE A O 1
ATOM 698 N N . ARG A 1 90 ? 11.025 3.264 -8.484 1.00 84.75 90 ARG A N 1
ATOM 699 C CA . ARG A 1 90 ? 10.058 3.346 -7.392 1.00 84.75 90 ARG A CA 1
ATOM 700 C C . ARG A 1 90 ? 9.503 1.970 -7.098 1.00 84.75 90 ARG A C 1
ATOM 702 O O . ARG A 1 90 ? 9.055 1.269 -8.007 1.00 84.75 90 ARG A O 1
ATOM 709 N N . PHE A 1 91 ? 9.547 1.589 -5.831 1.00 86.31 91 PHE A N 1
ATOM 710 C CA . PHE A 1 91 ? 9.148 0.259 -5.415 1.00 86.31 91 PHE A CA 1
ATOM 711 C C . PHE A 1 91 ? 8.491 0.247 -4.038 1.00 86.31 91 PHE A C 1
ATOM 713 O O . PHE A 1 91 ? 8.706 1.135 -3.215 1.00 86.31 91 PHE A O 1
ATOM 720 N N . ARG A 1 92 ? 7.707 -0.791 -3.766 1.00 83.88 92 ARG A N 1
ATOM 721 C CA . ARG A 1 92 ? 7.208 -1.134 -2.434 1.00 83.88 92 ARG A CA 1
ATOM 722 C C . ARG A 1 92 ? 7.879 -2.405 -1.959 1.00 83.88 92 ARG A C 1
ATOM 724 O O . ARG A 1 92 ? 8.257 -3.254 -2.759 1.00 83.88 92 ARG A O 1
ATOM 731 N N . TYR A 1 93 ? 8.030 -2.506 -0.651 1.00 82.75 93 TYR A N 1
ATOM 732 C CA . TYR A 1 93 ? 8.593 -3.664 0.019 1.00 82.75 93 TYR A CA 1
ATOM 733 C C . TYR A 1 93 ? 7.610 -4.135 1.082 1.00 82.75 93 TYR A C 1
ATOM 735 O O . TYR A 1 93 ? 7.093 -3.323 1.851 1.00 82.75 93 TYR A O 1
ATOM 743 N N . TYR A 1 94 ? 7.393 -5.442 1.130 1.00 76.75 94 TYR A N 1
ATOM 744 C CA . TYR A 1 94 ? 6.529 -6.100 2.093 1.00 76.75 94 TYR A CA 1
ATOM 745 C C . TYR A 1 94 ? 7.329 -7.186 2.804 1.00 76.75 94 TYR A C 1
ATOM 747 O O . TYR A 1 94 ? 7.744 -8.161 2.180 1.00 76.75 94 TYR A O 1
ATOM 755 N N . ASN A 1 95 ? 7.539 -7.011 4.107 1.00 77.44 95 ASN A N 1
ATOM 756 C CA . ASN A 1 95 ? 8.071 -8.045 4.989 1.00 77.44 95 ASN A CA 1
ATOM 757 C C . ASN A 1 95 ? 6.910 -8.949 5.422 1.00 77.44 95 ASN A C 1
ATOM 759 O O . ASN A 1 95 ? 5.937 -8.459 6.000 1.00 77.44 95 ASN A O 1
ATOM 763 N N . LEU A 1 96 ? 6.975 -10.236 5.089 1.00 76.44 96 LEU A N 1
ATOM 764 C CA . LEU A 1 96 ? 5.898 -11.190 5.331 1.00 76.44 96 LEU A CA 1
ATOM 765 C C . LEU A 1 96 ? 6.199 -11.989 6.603 1.00 76.44 96 LEU A C 1
ATOM 767 O O . LEU A 1 96 ? 7.346 -12.288 6.931 1.00 76.44 96 LEU A O 1
ATOM 771 N N . SER A 1 97 ? 5.152 -12.339 7.348 1.00 68.12 97 SER A N 1
ATOM 772 C CA . SER A 1 97 ? 5.281 -12.958 8.675 1.00 68.12 97 SER A CA 1
ATOM 773 C C . SER A 1 97 ? 5.894 -14.362 8.656 1.00 68.12 97 SER A C 1
ATOM 775 O O . SER A 1 97 ? 6.378 -14.834 9.682 1.00 68.12 97 SER A O 1
ATOM 777 N N . ASP A 1 98 ? 5.894 -15.026 7.502 1.00 73.06 98 ASP A N 1
ATOM 778 C CA . ASP A 1 98 ? 6.524 -16.330 7.283 1.00 73.06 98 ASP A CA 1
ATOM 779 C C . ASP A 1 98 ? 8.041 -16.234 7.021 1.00 73.06 98 ASP A C 1
ATOM 781 O O . ASP A 1 98 ? 8.691 -17.245 6.753 1.00 73.06 98 ASP A O 1
ATOM 785 N N . GLY A 1 99 ? 8.616 -15.029 7.108 1.00 76.38 99 GLY A N 1
ATOM 786 C CA . GLY A 1 99 ? 10.025 -14.768 6.825 1.00 76.38 99 GLY A CA 1
ATOM 787 C C . GLY A 1 99 ? 10.338 -14.629 5.334 1.00 76.38 99 GLY A C 1
ATOM 788 O O . GLY A 1 99 ? 11.512 -14.543 4.969 1.00 76.38 99 GLY A O 1
ATOM 789 N N . SER A 1 100 ? 9.319 -14.608 4.470 1.00 86.25 100 SER A N 1
ATOM 790 C CA . SER A 1 100 ? 9.459 -14.215 3.071 1.00 86.25 100 SER A CA 1
ATOM 791 C C . SER A 1 100 ? 9.274 -12.704 2.890 1.00 86.25 100 SER A C 1
ATOM 793 O O . SER A 1 100 ? 8.906 -11.979 3.814 1.00 86.25 100 SER A O 1
ATOM 795 N N . TYR A 1 101 ? 9.577 -12.190 1.701 1.00 84.56 101 TYR A N 1
ATOM 796 C CA . TYR A 1 101 ? 9.322 -10.792 1.369 1.00 84.56 101 TYR A CA 1
ATOM 797 C C . TYR A 1 101 ? 8.896 -10.623 -0.088 1.00 84.56 101 TYR A C 1
ATOM 799 O O . TYR A 1 101 ? 9.194 -11.458 -0.948 1.00 84.56 101 TYR A O 1
ATOM 807 N N . LEU A 1 102 ? 8.197 -9.522 -0.354 1.00 88.38 102 LEU A N 1
ATOM 808 C CA . LEU A 1 102 ? 7.769 -9.111 -1.686 1.00 88.38 102 LEU A CA 1
ATOM 809 C C . LEU A 1 102 ? 8.330 -7.725 -2.010 1.00 88.38 102 LEU A C 1
ATOM 811 O O . LEU A 1 102 ? 8.269 -6.822 -1.174 1.00 88.38 102 LEU A O 1
ATOM 815 N N . VAL A 1 103 ? 8.832 -7.541 -3.227 1.00 91.00 103 VAL A N 1
ATOM 816 C CA . VAL A 1 103 ? 9.172 -6.229 -3.787 1.00 91.00 103 VAL A CA 1
ATOM 817 C C . VAL A 1 103 ? 8.339 -5.992 -5.037 1.00 91.00 103 VAL A C 1
ATOM 819 O O . VAL A 1 103 ? 8.342 -6.818 -5.941 1.00 91.00 103 VAL A O 1
ATOM 822 N N . GLU A 1 104 ? 7.648 -4.861 -5.108 1.00 91.50 104 GLU A N 1
ATOM 823 C CA . GLU A 1 104 ? 6.836 -4.463 -6.263 1.00 91.50 104 GLU A CA 1
ATOM 824 C C . GLU A 1 104 ? 7.382 -3.184 -6.865 1.00 91.50 104 GLU A C 1
ATOM 826 O O . GLU A 1 104 ? 7.583 -2.208 -6.151 1.00 91.50 104 GLU A O 1
ATOM 831 N N . VAL A 1 105 ? 7.589 -3.171 -8.173 1.00 90.06 105 VAL A N 1
ATOM 832 C CA . VAL A 1 105 ? 8.058 -2.009 -8.925 1.00 90.06 105 VAL A CA 1
ATOM 833 C C . VAL A 1 105 ? 6.912 -1.493 -9.768 1.00 90.06 105 VAL A C 1
ATOM 835 O O . VAL A 1 105 ? 6.246 -2.266 -10.458 1.00 90.06 105 VAL A O 1
ATOM 838 N N . PHE A 1 106 ? 6.712 -0.182 -9.736 1.00 80.75 106 PHE A N 1
ATOM 839 C CA . PHE A 1 106 ? 5.618 0.475 -10.437 1.00 80.75 106 PHE A CA 1
ATOM 840 C C . PHE A 1 106 ? 6.110 1.166 -11.707 1.00 80.75 106 PHE A C 1
ATOM 842 O O 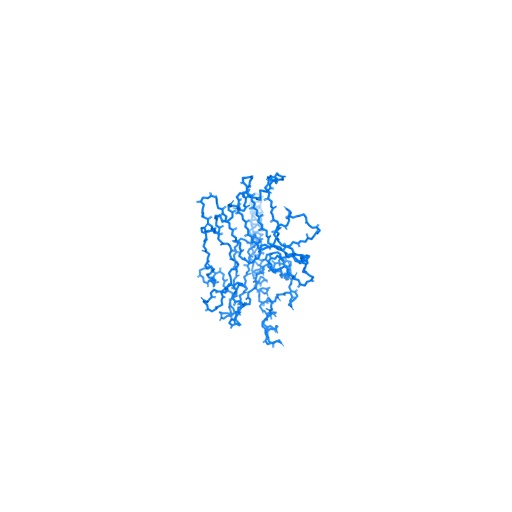. PHE A 1 106 ? 7.291 1.499 -11.836 1.00 80.75 106 PHE A O 1
ATOM 849 N N . ASN A 1 107 ? 5.200 1.384 -12.654 1.00 78.38 107 ASN A N 1
ATOM 850 C CA . ASN A 1 107 ? 5.465 2.297 -13.760 1.00 78.38 107 ASN A CA 1
ATOM 851 C C . ASN A 1 107 ? 5.605 3.752 -13.268 1.00 78.38 107 ASN A C 1
ATOM 853 O O . ASN A 1 107 ? 5.339 4.069 -12.110 1.00 78.38 107 ASN A O 1
ATOM 857 N N . GLU A 1 108 ? 6.028 4.655 -14.158 1.00 72.12 108 GLU A N 1
ATOM 858 C CA . GLU A 1 108 ? 6.276 6.066 -13.814 1.00 72.12 108 GLU A CA 1
ATOM 859 C C . GLU A 1 108 ? 5.037 6.792 -13.258 1.00 72.12 108 GLU A C 1
ATOM 861 O O . GLU A 1 108 ? 5.186 7.697 -12.431 1.00 72.12 108 GLU A O 1
ATOM 866 N N . GLU A 1 109 ? 3.842 6.385 -13.705 1.00 69.44 109 GLU A N 1
ATOM 867 C CA . GLU A 1 109 ? 2.532 6.907 -13.280 1.00 69.44 109 GLU A CA 1
ATOM 868 C C . GLU A 1 109 ? 2.006 6.251 -11.992 1.00 69.44 109 GLU A C 1
ATOM 870 O O . GLU A 1 109 ? 1.034 6.726 -11.410 1.00 69.44 109 GLU A O 1
ATOM 875 N N . GLU A 1 110 ? 2.672 5.193 -11.528 1.00 63.47 110 GLU A N 1
ATOM 876 C CA . GLU A 1 110 ? 2.372 4.439 -10.308 1.00 63.47 110 GLU A CA 1
ATOM 877 C C . GLU A 1 110 ? 0.976 3.800 -10.261 1.00 63.47 110 GLU A C 1
ATOM 879 O O . GLU A 1 110 ? 0.451 3.486 -9.190 1.00 63.47 110 GLU A O 1
ATOM 884 N N . ASP A 1 111 ? 0.382 3.568 -11.430 1.00 66.75 111 ASP A N 1
ATOM 885 C CA . ASP A 1 111 ? -0.942 2.964 -11.569 1.00 66.75 111 ASP A CA 1
ATOM 886 C C . ASP A 1 111 ? -0.886 1.436 -11.746 1.00 66.75 111 ASP A C 1
ATOM 888 O O . ASP A 1 111 ? -1.882 0.751 -11.507 1.00 66.75 111 ASP A O 1
ATOM 892 N N . SER A 1 112 ? 0.283 0.898 -12.115 1.00 73.06 112 SER A N 1
ATOM 893 C CA . SER A 1 112 ? 0.460 -0.505 -12.493 1.00 73.06 112 SER A CA 1
ATOM 894 C C . SER A 1 112 ? 1.781 -1.075 -11.974 1.00 73.06 112 SER A C 1
ATOM 896 O O . SER A 1 112 ? 2.832 -0.437 -12.077 1.00 73.06 112 SER A O 1
ATOM 898 N N . ILE A 1 113 ? 1.738 -2.307 -11.457 1.00 82.69 113 ILE A N 1
ATOM 899 C CA . ILE A 1 113 ? 2.934 -3.084 -11.102 1.00 82.69 113 ILE A CA 1
ATOM 900 C C . ILE A 1 113 ? 3.539 -3.635 -12.396 1.00 82.69 113 ILE A C 1
ATOM 902 O O . ILE A 1 113 ? 2.858 -4.321 -13.155 1.00 82.69 113 ILE A O 1
ATOM 906 N N . ILE A 1 114 ? 4.808 -3.318 -12.652 1.00 90.00 114 ILE A N 1
ATOM 907 C CA . ILE A 1 114 ? 5.530 -3.724 -13.869 1.00 90.00 114 ILE A CA 1
ATOM 908 C C . ILE A 1 114 ? 6.539 -4.844 -13.627 1.00 90.00 114 ILE A C 1
ATOM 910 O O . ILE A 1 114 ? 6.887 -5.557 -14.560 1.00 90.00 114 ILE A O 1
ATOM 914 N N . ASN A 1 115 ? 7.031 -4.985 -12.396 1.00 92.12 115 ASN A N 1
ATOM 915 C CA . ASN A 1 115 ? 7.880 -6.097 -11.982 1.00 92.12 115 ASN A CA 1
ATOM 916 C C . ASN A 1 115 ? 7.594 -6.428 -10.519 1.00 92.12 115 ASN A C 1
ATOM 918 O O . ASN A 1 115 ? 7.391 -5.525 -9.705 1.00 92.12 115 ASN A O 1
ATOM 922 N N . GLN A 1 116 ? 7.639 -7.708 -10.176 1.00 93.25 116 GLN A N 1
ATOM 923 C CA . GLN A 1 116 ? 7.460 -8.184 -8.814 1.00 93.25 116 GLN A CA 1
ATOM 924 C C . GLN A 1 116 ? 8.523 -9.230 -8.473 1.00 93.25 116 GLN A C 1
ATOM 926 O O . GLN A 1 116 ? 8.791 -10.128 -9.262 1.00 93.25 116 GLN A O 1
ATOM 931 N N . PHE A 1 117 ? 9.129 -9.130 -7.295 1.00 95.19 117 PHE A N 1
ATOM 932 C CA . PHE A 1 117 ? 10.045 -10.132 -6.765 1.00 95.19 117 PHE A CA 1
ATOM 933 C C . PHE A 1 117 ? 9.446 -10.738 -5.505 1.00 95.19 117 PHE A C 1
ATOM 935 O O . PHE A 1 117 ? 9.286 -10.046 -4.500 1.00 95.19 117 PHE A O 1
ATOM 942 N N . TYR A 1 118 ? 9.140 -12.031 -5.549 1.00 92.62 118 TYR A N 1
ATOM 943 C CA . TYR A 1 118 ? 8.697 -12.795 -4.387 1.00 92.62 118 TYR A CA 1
ATOM 944 C C . TYR A 1 118 ? 9.830 -13.704 -3.921 1.00 92.62 118 TYR A C 1
ATOM 946 O O . TYR A 1 118 ? 10.274 -14.583 -4.665 1.00 92.62 118 TYR A O 1
ATOM 954 N N . SER A 1 119 ? 10.317 -13.493 -2.697 1.00 93.62 119 SER A N 1
ATOM 955 C CA . SER A 1 119 ? 11.557 -14.116 -2.223 1.00 93.62 119 SER A CA 1
ATOM 956 C C . SER A 1 119 ? 11.596 -15.651 -2.287 1.00 93.62 119 SER A C 1
ATOM 958 O O . SER A 1 119 ? 12.678 -16.174 -2.556 1.00 93.62 119 SER A O 1
ATOM 960 N N . PRO A 1 120 ? 10.483 -16.401 -2.124 1.00 92.00 120 PRO A N 1
ATOM 961 C CA . PRO A 1 120 ? 10.475 -17.854 -2.300 1.00 92.00 120 PRO A CA 1
ATOM 962 C C . PRO A 1 120 ? 10.607 -18.308 -3.756 1.00 92.00 120 PRO A C 1
ATOM 964 O O . PRO A 1 120 ? 11.173 -19.369 -4.006 1.00 92.00 120 PRO A O 1
ATOM 967 N N . ALA A 1 121 ? 10.100 -17.525 -4.715 1.00 91.19 121 ALA A N 1
ATOM 968 C CA . ALA A 1 121 ? 10.305 -17.788 -6.141 1.00 91.19 121 ALA A CA 1
ATOM 969 C C . ALA A 1 121 ? 11.710 -17.361 -6.594 1.00 91.19 121 ALA A C 1
ATOM 971 O O . ALA A 1 121 ? 12.276 -17.960 -7.505 1.00 91.19 121 ALA A O 1
ATOM 972 N N . HIS A 1 122 ? 12.272 -16.346 -5.930 1.00 92.62 122 HIS A N 1
ATOM 973 C CA . HIS A 1 122 ? 13.638 -15.861 -6.115 1.00 92.62 122 HIS A CA 1
ATOM 974 C C . HIS A 1 122 ? 13.963 -15.437 -7.558 1.00 92.62 122 HIS A C 1
ATOM 976 O O . HIS A 1 122 ? 15.086 -15.572 -8.044 1.00 92.62 122 HIS A O 1
ATOM 982 N N . GLN A 1 123 ? 12.952 -14.920 -8.251 1.00 92.19 123 GLN A N 1
ATOM 983 C CA . GLN A 1 123 ? 13.058 -14.371 -9.593 1.00 92.19 123 GLN A CA 1
ATOM 984 C C . GLN A 1 123 ? 12.105 -13.186 -9.736 1.00 92.19 123 GLN A C 1
ATOM 986 O O . GLN A 1 123 ? 11.062 -13.135 -9.080 1.00 92.19 123 GLN A O 1
ATOM 991 N N . TRP A 1 124 ? 12.475 -12.240 -10.597 1.00 93.50 124 TRP A N 1
ATOM 992 C CA . TRP A 1 124 ? 11.575 -11.173 -11.017 1.00 93.50 124 TRP A CA 1
ATOM 993 C C . TRP A 1 124 ? 10.519 -11.731 -11.967 1.00 93.50 124 TRP A C 1
ATOM 995 O O . TRP A 1 124 ? 10.853 -12.411 -12.935 1.00 93.50 124 TRP A O 1
ATOM 1005 N N . GLU A 1 125 ? 9.265 -11.410 -11.685 1.00 93.44 125 GLU A N 1
ATOM 1006 C CA . GLU A 1 125 ? 8.108 -11.695 -12.515 1.00 93.44 125 GLU A CA 1
ATOM 1007 C C . GLU A 1 125 ? 7.603 -10.395 -13.139 1.00 93.44 125 GLU A C 1
ATOM 1009 O O . GLU A 1 125 ? 7.468 -9.376 -12.457 1.00 93.44 125 GLU A O 1
ATOM 1014 N N . ASN A 1 126 ? 7.343 -10.431 -14.438 1.00 91.19 126 ASN A N 1
ATOM 1015 C CA . ASN A 1 126 ? 6.879 -9.298 -15.231 1.00 91.19 126 ASN A CA 1
ATOM 1016 C C . ASN A 1 126 ? 5.523 -9.573 -15.898 1.00 91.19 126 ASN A C 1
ATOM 1018 O O . ASN A 1 126 ? 4.884 -8.629 -16.358 1.00 91.19 126 ASN A O 1
ATOM 1022 N N . GLU A 1 127 ? 5.064 -10.827 -15.920 1.00 88.19 127 GLU A N 1
ATOM 1023 C CA . GLU A 1 127 ? 3.737 -11.207 -16.393 1.00 88.19 127 GLU A CA 1
ATOM 1024 C C . GLU A 1 127 ? 2.719 -11.116 -15.241 1.00 88.19 127 GLU A C 1
ATOM 1026 O O . GLU A 1 127 ? 2.812 -11.883 -14.276 1.00 88.19 127 GLU A O 1
ATOM 1031 N N . PRO A 1 128 ? 1.712 -10.222 -15.318 1.00 81.12 128 PRO A N 1
ATOM 1032 C CA . PRO A 1 128 ? 0.754 -10.002 -14.230 1.00 81.12 128 PRO A CA 1
ATOM 1033 C C . PRO A 1 128 ? 0.012 -11.261 -13.762 1.00 81.12 128 PRO A C 1
ATOM 1035 O O . PRO A 1 128 ? -0.320 -11.376 -12.582 1.00 81.12 128 PRO A O 1
ATOM 1038 N N . ASP A 1 129 ? -0.228 -12.215 -14.666 1.00 84.19 129 ASP A N 1
ATOM 1039 C CA . ASP A 1 129 ? -0.919 -13.476 -14.366 1.00 84.19 129 ASP A CA 1
ATOM 1040 C C . ASP A 1 129 ? -0.093 -14.418 -13.473 1.00 84.19 129 ASP A C 1
ATOM 1042 O O . ASP A 1 129 ? -0.655 -15.271 -12.784 1.00 84.19 129 ASP A O 1
ATOM 1046 N N . ASN A 1 130 ? 1.232 -14.254 -13.466 1.00 84.88 130 ASN A N 1
ATOM 1047 C CA . ASN A 1 130 ? 2.161 -15.050 -12.667 1.00 84.88 130 ASN A CA 1
ATOM 1048 C C . ASN A 1 130 ? 2.581 -14.341 -11.369 1.00 84.88 130 ASN A C 1
ATOM 1050 O O . ASN A 1 130 ? 3.181 -14.969 -10.493 1.00 84.88 130 ASN A O 1
ATOM 1054 N N . MET A 1 131 ? 2.279 -13.045 -11.236 1.00 84.94 131 MET A N 1
ATOM 1055 C CA . MET A 1 131 ? 2.566 -12.280 -10.025 1.00 84.94 131 MET A CA 1
ATOM 1056 C C . MET A 1 131 ? 1.768 -12.826 -8.833 1.00 84.94 131 MET A C 1
ATOM 1058 O O . MET A 1 131 ? 0.614 -13.249 -8.937 1.00 84.94 131 MET A O 1
ATOM 1062 N N . VAL A 1 132 ? 2.394 -12.799 -7.662 1.00 79.25 132 VAL A N 1
ATOM 1063 C CA . VAL A 1 132 ? 1.779 -13.154 -6.391 1.00 79.25 132 VAL A CA 1
ATOM 1064 C C . VAL A 1 132 ? 0.869 -12.018 -5.955 1.00 79.25 132 VAL A C 1
ATOM 1066 O O . VAL A 1 132 ? 1.307 -10.961 -5.500 1.00 79.25 132 VAL A O 1
ATOM 1069 N N . TRP A 1 133 ? -0.430 -12.262 -6.071 1.00 69.50 133 TRP A N 1
ATOM 1070 C CA . TRP A 1 133 ? -1.454 -11.353 -5.586 1.00 69.50 133 TRP A CA 1
ATOM 1071 C C . TRP A 1 133 ? -1.869 -11.746 -4.175 1.00 69.50 133 TRP A C 1
ATOM 1073 O O . TRP A 1 133 ? -2.563 -12.746 -3.962 1.00 69.50 133 TRP A O 1
ATOM 1083 N N . PHE A 1 134 ? -1.508 -10.924 -3.193 1.00 57.34 134 PHE A N 1
ATOM 1084 C CA . PHE A 1 134 ? -2.117 -11.032 -1.876 1.00 57.34 134 PHE A CA 1
ATOM 1085 C C . PHE A 1 134 ? -3.579 -10.617 -1.992 1.00 57.34 134 PHE A C 1
ATOM 1087 O O . PHE A 1 134 ? -3.907 -9.449 -2.208 1.00 57.34 134 PHE A O 1
ATOM 1094 N N . LYS A 1 135 ? -4.483 -11.593 -1.873 1.00 42.97 135 LYS A N 1
ATOM 1095 C CA . LYS A 1 135 ? -5.921 -11.338 -1.876 1.00 42.97 135 LYS A CA 1
ATOM 1096 C C . LYS A 1 135 ? -6.287 -10.563 -0.615 1.00 42.97 135 LYS A C 1
ATOM 1098 O O . LYS A 1 135 ? -6.651 -11.143 0.411 1.00 42.97 135 LYS A O 1
ATOM 1103 N N . ILE A 1 136 ? -6.239 -9.238 -0.708 1.00 41.66 136 ILE A N 1
ATOM 1104 C CA . ILE A 1 136 ? -6.966 -8.384 0.216 1.00 41.66 136 ILE A CA 1
ATOM 1105 C C . ILE A 1 136 ? -8.433 -8.758 0.013 1.00 41.66 136 ILE A C 1
ATOM 1107 O O . ILE A 1 136 ? -8.983 -8.602 -1.079 1.00 41.66 136 ILE A O 1
ATOM 1111 N N . GLU A 1 137 ? -9.073 -9.302 1.046 1.00 40.16 137 GLU A N 1
ATOM 1112 C CA . GLU A 1 137 ? -10.528 -9.406 1.071 1.00 40.16 137 GLU A CA 1
ATOM 1113 C C . GLU A 1 137 ? -11.090 -7.988 1.118 1.00 40.16 137 GLU A C 1
ATOM 1115 O O . GLU A 1 137 ? -11.366 -7.418 2.171 1.00 40.16 137 GLU A O 1
ATOM 1120 N N . THR A 1 138 ? -11.194 -7.379 -0.056 1.00 45.03 138 THR A N 1
ATOM 1121 C CA . THR A 1 138 ? -11.819 -6.083 -0.211 1.00 45.03 138 THR A CA 1
ATOM 1122 C C . THR A 1 138 ? -13.302 -6.318 -0.398 1.00 45.03 138 THR A C 1
ATOM 1124 O O . THR A 1 138 ? -13.762 -6.958 -1.345 1.00 45.03 138 THR A O 1
ATOM 1127 N N . LYS A 1 139 ? -14.098 -5.748 0.497 1.00 54.59 139 LYS A N 1
ATOM 1128 C CA . LYS A 1 139 ? -15.513 -5.546 0.225 1.00 54.59 139 LYS A CA 1
ATOM 1129 C C . LYS A 1 139 ? -15.643 -4.352 -0.718 1.00 54.59 139 LYS A C 1
ATOM 1131 O O . LYS A 1 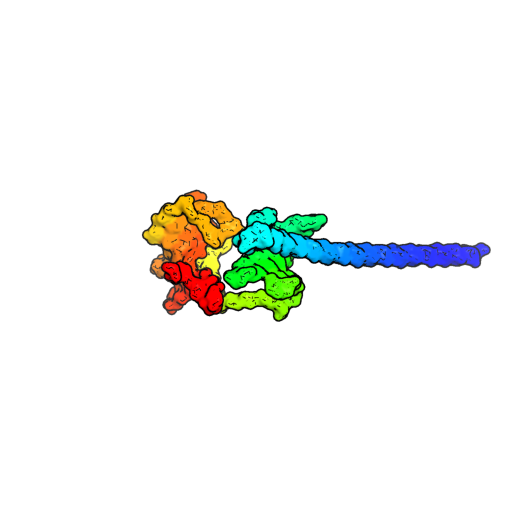139 ? -16.035 -3.267 -0.303 1.00 54.59 139 LYS A O 1
ATOM 1136 N N . ALA A 1 140 ? -15.245 -4.534 -1.978 1.00 48.59 140 ALA A N 1
ATOM 1137 C CA . ALA A 1 140 ? -15.087 -3.460 -2.964 1.00 48.59 140 ALA A CA 1
ATOM 1138 C C . ALA A 1 140 ? -16.329 -2.558 -3.082 1.00 48.59 140 ALA A C 1
ATOM 1140 O O . ALA A 1 140 ? -16.208 -1.338 -3.192 1.00 48.59 140 ALA A O 1
ATOM 1141 N N . TYR A 1 141 ? -17.528 -3.140 -2.969 1.00 60.41 141 TYR A N 1
ATOM 1142 C CA . TYR A 1 141 ? -18.775 -2.381 -2.891 1.00 60.41 141 TYR A CA 1
ATOM 1143 C C . TYR A 1 141 ? -18.829 -1.470 -1.655 1.00 60.41 141 TYR A C 1
ATOM 1145 O O . TYR A 1 141 ? -19.048 -0.270 -1.806 1.00 60.41 141 TYR A O 1
ATOM 1153 N N . GLU A 1 142 ? -18.566 -1.995 -0.455 1.00 60.81 142 GLU A N 1
ATOM 1154 C CA . GLU A 1 142 ? -18.530 -1.200 0.781 1.00 60.81 142 GLU A CA 1
ATOM 1155 C C . GLU A 1 142 ? -17.471 -0.090 0.691 1.00 60.81 142 GLU A C 1
ATOM 1157 O O . GLU A 1 142 ? -17.771 1.059 1.005 1.00 60.81 142 GLU A O 1
ATOM 1162 N N . LEU A 1 143 ? -16.278 -0.384 0.157 1.00 61.09 143 LEU A N 1
ATOM 1163 C CA . LEU A 1 143 ? -15.224 0.615 -0.072 1.00 61.09 143 LEU A CA 1
ATOM 1164 C C . LEU A 1 143 ? -15.662 1.716 -1.049 1.00 61.09 143 LEU A C 1
ATOM 1166 O O . LEU A 1 143 ? -15.397 2.894 -0.811 1.00 61.09 143 LEU A O 1
ATOM 1170 N N . SER A 1 144 ? -16.376 1.360 -2.121 1.00 62.66 144 SER A N 1
ATOM 1171 C CA . SER A 1 144 ? -16.918 2.336 -3.073 1.00 62.66 144 SER A CA 1
ATOM 1172 C C . SER A 1 144 ? -17.971 3.251 -2.434 1.00 62.66 144 SER A C 1
ATOM 1174 O O . SER A 1 144 ? -18.013 4.445 -2.729 1.00 62.66 144 SER A O 1
ATOM 1176 N N . GLN A 1 145 ? -18.794 2.717 -1.526 1.00 68.00 145 GLN A N 1
ATOM 1177 C CA . GLN A 1 145 ? -19.810 3.482 -0.803 1.00 68.00 145 GLN A CA 1
ATOM 1178 C C . GLN A 1 145 ? -19.167 4.398 0.245 1.00 68.00 145 GLN A C 1
ATOM 1180 O O . GLN A 1 145 ? -19.524 5.572 0.328 1.00 68.00 145 GLN A O 1
ATOM 1185 N N . ILE A 1 146 ? -18.153 3.904 0.963 1.00 69.75 146 ILE A N 1
ATOM 1186 C CA . ILE A 1 146 ? -17.330 4.691 1.892 1.00 69.75 146 ILE A CA 1
ATOM 1187 C C . ILE A 1 146 ? -16.670 5.867 1.165 1.00 69.75 146 ILE A C 1
ATOM 1189 O O . ILE A 1 146 ? -16.781 7.003 1.624 1.00 69.75 146 ILE A O 1
ATOM 1193 N N . LYS A 1 147 ? -16.049 5.623 0.001 1.00 68.75 147 LYS A N 1
ATOM 1194 C CA . LYS A 1 147 ? -15.420 6.673 -0.813 1.00 68.75 147 LYS A CA 1
ATOM 1195 C C . LYS A 1 147 ? -16.427 7.739 -1.246 1.00 68.75 147 LYS A C 1
ATOM 1197 O O . LYS A 1 147 ? -16.153 8.920 -1.093 1.00 68.75 147 LYS A O 1
ATOM 1202 N N . LYS A 1 148 ? -17.614 7.345 -1.721 1.00 69.88 148 LYS A N 1
ATOM 1203 C CA . LYS A 1 148 ? -18.675 8.300 -2.095 1.00 69.88 148 LYS A CA 1
ATOM 1204 C C . LYS A 1 148 ? -19.107 9.175 -0.917 1.00 69.88 148 LYS A C 1
ATOM 1206 O O . LYS A 1 148 ? -19.240 10.380 -1.090 1.00 69.88 148 LYS A O 1
ATOM 1211 N N . ILE A 1 149 ? -19.323 8.586 0.263 1.00 73.81 149 ILE A N 1
ATOM 1212 C CA . ILE A 1 149 ? -19.695 9.342 1.471 1.00 73.81 149 ILE A CA 1
ATOM 1213 C C . ILE A 1 149 ? -18.568 10.313 1.843 1.00 73.81 149 ILE A C 1
ATOM 1215 O O . ILE A 1 149 ? -18.832 11.488 2.076 1.00 73.81 149 ILE A O 1
ATOM 1219 N N . HIS A 1 150 ? -17.318 9.848 1.843 1.00 71.81 150 HIS A N 1
ATOM 1220 C CA . HIS A 1 150 ? -16.151 10.674 2.143 1.00 71.81 150 HIS A CA 1
ATOM 1221 C C . HIS A 1 150 ? -15.988 11.849 1.164 1.00 71.81 150 HIS A C 1
ATOM 1223 O O . HIS A 1 150 ? -15.856 12.986 1.604 1.00 71.81 150 HIS A O 1
ATOM 1229 N N . ASP A 1 151 ? -16.059 11.602 -0.147 1.00 69.38 151 ASP A N 1
ATOM 1230 C CA . ASP A 1 151 ? -15.890 12.628 -1.186 1.00 69.38 151 ASP A CA 1
ATOM 1231 C C . ASP A 1 151 ? -16.999 13.699 -1.125 1.00 69.38 151 ASP A C 1
ATOM 1233 O O . ASP A 1 151 ? -16.744 14.877 -1.366 1.00 69.38 151 ASP A O 1
ATOM 1237 N N . ILE A 1 152 ? -18.227 13.313 -0.752 1.00 69.31 152 ILE A N 1
ATOM 1238 C CA . ILE A 1 152 ? -19.335 14.254 -0.500 1.00 69.31 152 ILE A CA 1
ATOM 1239 C C . ILE A 1 152 ? -19.039 15.145 0.712 1.00 69.31 152 ILE A C 1
ATOM 1241 O O . ILE A 1 152 ? -19.381 16.328 0.712 1.00 69.31 152 ILE A O 1
ATOM 1245 N N . LEU A 1 153 ? -18.433 14.578 1.757 1.00 66.31 153 LEU A N 1
ATOM 1246 C CA . LEU A 1 153 ? -18.114 15.295 2.991 1.00 66.31 153 LEU A CA 1
ATOM 1247 C C . LEU A 1 153 ? -16.830 16.132 2.878 1.00 66.31 153 LEU A C 1
ATOM 1249 O O . LEU A 1 153 ? -16.661 17.070 3.655 1.00 66.31 153 LEU A O 1
ATOM 1253 N N . ASN A 1 154 ? -15.955 15.827 1.917 1.00 62.25 154 ASN A N 1
ATOM 1254 C CA . ASN A 1 154 ? -14.671 16.494 1.709 1.00 62.25 154 ASN A CA 1
ATOM 1255 C C . ASN A 1 154 ? -14.449 16.881 0.226 1.00 62.25 154 ASN A C 1
ATOM 1257 O O . ASN A 1 154 ? -13.570 16.323 -0.438 1.00 62.25 154 ASN A O 1
ATOM 1261 N N . PRO A 1 155 ? -15.259 17.798 -0.340 1.00 56.91 155 PRO A N 1
ATOM 1262 C CA . PRO A 1 155 ? -15.146 18.176 -1.744 1.00 56.91 155 PRO A CA 1
ATOM 1263 C C . PRO A 1 155 ? -13.843 18.941 -2.027 1.00 56.91 155 PRO A C 1
ATOM 1265 O O . PRO A 1 155 ? -13.428 19.804 -1.258 1.00 56.91 155 PRO A O 1
ATOM 1268 N N . VAL A 1 156 ? -13.246 18.684 -3.196 1.00 54.56 156 VAL A N 1
ATOM 1269 C CA . VAL A 1 156 ? -11.958 19.242 -3.675 1.00 54.56 156 VAL A CA 1
ATOM 1270 C C . VAL A 1 156 ? -11.963 20.784 -3.812 1.00 54.56 156 VAL A C 1
ATOM 1272 O O . VAL A 1 156 ? -10.922 21.403 -4.010 1.00 54.56 156 VAL A O 1
ATOM 1275 N N . SER A 1 157 ? -13.118 21.443 -3.675 1.00 48.16 157 SER A N 1
ATOM 1276 C CA . SER A 1 157 ? -13.263 22.903 -3.742 1.00 48.16 157 SER A CA 1
ATOM 1277 C C . SER A 1 157 ? -13.653 23.511 -2.391 1.00 48.16 157 SER A C 1
ATOM 1279 O O . SER A 1 157 ? -14.553 23.011 -1.721 1.00 48.16 157 SER A O 1
ATOM 1281 N N . SER A 1 158 ? -13.030 24.645 -2.060 1.00 44.72 158 SER A N 1
ATOM 1282 C CA . SER A 1 158 ? -12.991 25.408 -0.795 1.00 44.72 158 SER A CA 1
ATOM 1283 C C . SER A 1 158 ? -14.309 25.842 -0.128 1.00 44.72 158 SER A C 1
ATOM 1285 O O . SER A 1 158 ? -14.280 26.597 0.844 1.00 44.72 158 SER A O 1
ATOM 1287 N N . TYR A 1 159 ? -15.463 25.334 -0.545 1.00 43.88 159 TYR A N 1
ATOM 1288 C CA . TYR A 1 159 ? -16.688 25.438 0.239 1.00 43.88 159 TYR A CA 1
ATOM 1289 C C . TYR A 1 159 ? -16.796 24.205 1.123 1.00 43.88 159 TYR A C 1
ATOM 1291 O O . TYR A 1 159 ? -17.554 23.279 0.838 1.00 43.88 159 TYR A O 1
ATOM 1299 N N . ARG A 1 160 ? -16.016 24.208 2.214 1.00 53.09 160 ARG A N 1
ATOM 1300 C CA . ARG A 1 160 ? -16.288 23.352 3.371 1.00 53.09 160 ARG A CA 1
ATOM 1301 C C . ARG A 1 160 ? -17.730 23.638 3.766 1.00 53.09 160 ARG A C 1
ATOM 1303 O O . ARG A 1 160 ? -18.015 24.676 4.363 1.00 53.09 160 ARG A O 1
ATOM 1310 N N . PHE A 1 161 ? -18.647 22.772 3.340 1.00 47.34 161 PHE A N 1
ATOM 1311 C CA . PHE A 1 161 ? -20.035 22.824 3.765 1.00 47.34 161 PHE A CA 1
ATOM 1312 C C . PHE A 1 161 ? -20.036 22.955 5.288 1.00 47.34 161 PHE A C 1
ATOM 1314 O O . PHE A 1 161 ? -19.142 22.432 5.953 1.00 47.34 161 PHE A O 1
ATOM 1321 N N . SER A 1 162 ? -21.003 23.687 5.835 1.00 57.62 162 SER A N 1
ATOM 1322 C CA . SER A 1 162 ? -21.224 23.867 7.273 1.00 57.62 162 SER A CA 1
ATOM 1323 C C . SER A 1 162 ? -21.610 22.535 7.931 1.00 57.62 162 SER A C 1
ATOM 1325 O O . SER A 1 162 ? -22.735 22.352 8.395 1.00 57.62 162 SER A O 1
ATOM 1327 N N . ILE A 1 163 ? -20.703 21.569 7.874 1.00 64.56 163 ILE A N 1
ATOM 1328 C CA . ILE A 1 163 ? -20.817 20.218 8.378 1.00 64.56 163 ILE A CA 1
ATOM 1329 C C . ILE A 1 163 ? -20.319 20.298 9.819 1.00 64.56 163 ILE A C 1
ATOM 1331 O O . ILE A 1 163 ? -19.130 20.543 10.047 1.00 64.56 163 ILE A O 1
ATOM 1335 N N . PRO A 1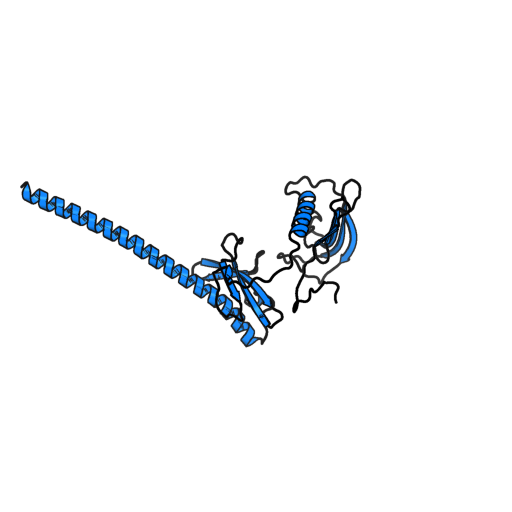 164 ? -21.212 20.161 10.808 1.00 69.44 164 PRO A N 1
ATOM 1336 C CA . PRO A 1 164 ? -20.794 20.118 12.194 1.00 69.44 164 PRO A CA 1
ATOM 1337 C C . PRO A 1 164 ? -19.968 18.856 12.455 1.00 69.44 164 PRO A C 1
ATOM 1339 O O . PRO A 1 164 ? -20.365 17.745 12.101 1.00 69.44 164 PRO A O 1
ATOM 1342 N N . PHE A 1 165 ? -18.843 19.020 13.140 1.00 69.75 165 PHE A N 1
ATOM 1343 C CA . PHE A 1 165 ? -18.088 17.913 13.713 1.00 69.75 165 PHE A CA 1
ATOM 1344 C C . PHE A 1 165 ? -18.105 18.009 15.237 1.00 69.75 165 PHE A C 1
ATOM 1346 O O . PHE A 1 165 ? -18.219 19.092 15.815 1.00 69.75 165 PHE A O 1
ATOM 1353 N N . THR A 1 166 ? -18.015 16.858 15.889 1.00 71.56 166 THR A N 1
ATOM 1354 C CA . THR A 1 166 ? -17.901 16.729 17.340 1.00 71.56 166 THR A CA 1
ATOM 1355 C C . THR A 1 166 ? -16.674 15.903 17.669 1.00 71.56 166 THR A C 1
ATOM 1357 O O . THR A 1 166 ? -16.486 14.828 17.100 1.00 71.56 166 THR A O 1
ATOM 1360 N N . LEU A 1 167 ? -15.867 16.412 18.593 1.00 70.25 167 LEU A N 1
ATOM 1361 C CA . LEU A 1 167 ? -14.694 15.741 19.130 1.00 70.25 167 LEU A CA 1
ATOM 1362 C C . LEU A 1 167 ? -15.052 15.250 20.532 1.00 70.25 167 LEU A C 1
ATOM 1364 O O . LEU A 1 167 ? -15.361 16.066 21.397 1.00 70.25 167 LEU A O 1
ATOM 1368 N N . ASP A 1 168 ? -15.100 13.933 20.712 1.00 65.19 168 ASP A N 1
ATOM 1369 C CA . ASP A 1 168 ? -15.633 13.319 21.935 1.00 65.19 168 ASP A CA 1
ATOM 1370 C C . ASP A 1 168 ? -14.576 13.233 23.046 1.00 65.19 168 ASP A C 1
ATOM 1372 O O . ASP A 1 168 ? -14.834 13.540 24.207 1.00 65.19 168 ASP A O 1
ATOM 1376 N N . SER A 1 169 ? -13.339 12.893 22.683 1.00 58.41 169 SER A N 1
ATOM 1377 C CA . SER A 1 169 ? -12.200 12.875 23.600 1.00 58.41 169 SER A CA 1
ATOM 1378 C C . SER A 1 169 ? -10.910 13.230 22.868 1.00 58.41 169 SER A C 1
ATOM 1380 O O . SER A 1 169 ? -10.776 12.961 21.675 1.00 58.41 169 SER A O 1
ATOM 1382 N N . VAL A 1 170 ? -9.970 13.858 23.582 1.00 64.38 170 VAL A N 1
ATOM 1383 C CA . VAL A 1 170 ? -8.623 14.177 23.091 1.00 64.38 170 VAL A CA 1
ATOM 1384 C C . VAL A 1 170 ? -7.612 13.712 24.121 1.00 64.38 170 VAL A C 1
ATOM 1386 O O . VAL A 1 170 ? -7.692 14.105 25.283 1.00 64.38 170 VAL A O 1
ATOM 1389 N N . THR A 1 171 ? -6.651 12.899 23.696 1.00 60.75 171 THR A N 1
ATOM 1390 C CA . THR A 1 171 ? -5.504 12.507 24.520 1.00 60.75 171 THR A CA 1
ATOM 1391 C C . THR A 1 171 ? -4.223 12.967 23.848 1.00 60.75 171 THR A C 1
ATOM 1393 O O . THR A 1 171 ? -4.014 12.714 22.660 1.00 60.75 171 THR A O 1
ATOM 1396 N N . ARG A 1 172 ? -3.376 13.660 24.615 1.00 61.38 172 ARG A N 1
ATOM 1397 C CA . ARG A 1 172 ? -2.068 14.126 24.158 1.00 61.38 172 ARG A CA 1
ATOM 1398 C C . ARG A 1 172 ? -1.127 12.936 24.011 1.00 61.38 172 ARG A C 1
ATOM 1400 O O . ARG A 1 172 ? -0.974 12.170 24.958 1.00 61.38 172 ARG A O 1
ATOM 1407 N N . ASN A 1 173 ? -0.490 12.815 22.852 1.00 58.75 173 ASN A N 1
ATOM 1408 C CA . ASN A 1 173 ? 0.376 11.689 22.530 1.00 58.75 173 ASN A CA 1
ATOM 1409 C C . ASN A 1 173 ? 1.759 12.168 22.111 1.00 58.75 173 ASN A C 1
ATOM 1411 O O . ASN A 1 173 ? 2.039 12.338 20.934 1.00 58.75 173 ASN A O 1
ATOM 1415 N N . ASP A 1 174 ? 2.657 12.319 23.082 1.00 54.03 174 ASP A N 1
ATOM 1416 C CA . ASP A 1 174 ? 4.037 12.729 22.799 1.00 54.03 174 ASP A CA 1
ATOM 1417 C C . ASP A 1 174 ? 4.887 11.584 22.168 1.00 54.03 174 ASP A C 1
ATOM 1419 O O . ASP A 1 174 ? 6.021 11.824 21.770 1.00 54.03 174 ASP A O 1
ATOM 1423 N N . ASN A 1 175 ? 4.348 10.355 22.038 1.00 51.22 175 ASN A N 1
ATOM 1424 C CA . ASN A 1 175 ? 5.087 9.145 21.616 1.00 51.22 175 ASN A CA 1
ATOM 1425 C C . ASN A 1 175 ? 4.466 8.353 20.443 1.00 51.22 175 ASN A C 1
ATOM 1427 O O . ASN A 1 175 ? 4.941 7.258 20.143 1.00 51.22 175 ASN A O 1
ATOM 1431 N N . ILE A 1 176 ? 3.401 8.840 19.794 1.00 47.41 176 ILE A N 1
ATOM 1432 C CA . ILE A 1 176 ? 2.761 8.104 18.690 1.00 47.41 176 ILE A CA 1
ATOM 1433 C C . ILE A 1 176 ? 3.254 8.651 17.352 1.00 47.41 176 ILE A C 1
ATOM 1435 O O . ILE A 1 176 ? 2.986 9.795 16.990 1.00 47.41 176 ILE A O 1
ATOM 1439 N N . LEU A 1 177 ? 3.969 7.806 16.610 1.00 49.53 177 LEU A N 1
ATOM 1440 C CA . LEU A 1 177 ? 4.179 7.990 15.178 1.00 49.53 177 LEU A CA 1
ATOM 1441 C C . LEU A 1 177 ? 2.855 7.697 14.470 1.00 49.53 177 LEU A C 1
ATOM 1443 O O . LEU A 1 177 ? 2.217 6.685 14.764 1.00 49.53 177 LEU A O 1
ATOM 1447 N N . SER A 1 178 ? 2.426 8.574 13.560 1.00 49.50 178 SER A N 1
ATOM 1448 C CA . SER A 1 178 ? 1.230 8.313 12.760 1.00 49.50 178 SER A CA 1
ATOM 1449 C C . SER A 1 178 ? 1.418 7.019 11.967 1.00 49.50 178 SER A C 1
ATOM 1451 O O . SER A 1 178 ? 2.287 6.936 11.105 1.00 49.50 178 SER A O 1
ATOM 1453 N N . ILE A 1 179 ? 0.619 5.997 12.284 1.00 44.66 179 ILE A N 1
ATOM 1454 C CA . ILE A 1 179 ? 0.773 4.634 11.747 1.00 44.66 179 ILE A CA 1
ATOM 1455 C C . ILE A 1 179 ? 0.408 4.579 10.246 1.00 44.66 179 ILE A C 1
ATOM 1457 O O . ILE A 1 179 ? 0.750 3.623 9.559 1.00 44.66 179 ILE A O 1
ATOM 1461 N N . LEU A 1 180 ? -0.290 5.597 9.724 1.00 47.03 180 LEU A N 1
ATOM 1462 C CA . LEU A 1 180 ? -0.993 5.535 8.435 1.00 47.03 180 LEU A CA 1
ATOM 1463 C C . LEU A 1 180 ? -0.779 6.764 7.536 1.00 47.03 180 LEU A C 1
ATOM 1465 O O . LEU A 1 180 ? -1.638 7.074 6.712 1.00 47.03 180 LEU A O 1
ATOM 1469 N N . SER A 1 181 ? 0.323 7.495 7.700 1.00 40.84 181 SER A N 1
ATOM 1470 C CA . SER A 1 181 ? 0.661 8.608 6.810 1.00 40.84 181 SER A CA 1
ATOM 1471 C C . SER A 1 181 ? 2.138 8.594 6.466 1.00 40.84 181 SER A C 1
ATOM 1473 O O . SER A 1 181 ? 2.986 8.449 7.343 1.00 40.84 181 SER A O 1
ATOM 1475 N N . ASP A 1 182 ? 2.440 8.811 5.190 1.00 39.47 182 ASP A N 1
ATOM 1476 C CA . ASP A 1 182 ? 3.809 8.903 4.676 1.00 39.47 182 ASP A CA 1
ATOM 1477 C C . ASP A 1 182 ? 4.501 10.221 5.052 1.00 39.47 182 ASP A C 1
ATOM 1479 O O . ASP A 1 182 ? 5.637 10.495 4.659 1.00 39.47 182 ASP A O 1
ATOM 1483 N N . ILE A 1 183 ? 3.803 11.063 5.812 1.00 39.75 183 ILE A N 1
ATOM 1484 C CA . ILE A 1 183 ? 4.328 12.279 6.400 1.00 39.75 183 ILE A CA 1
ATOM 1485 C C . ILE A 1 183 ? 4.653 11.950 7.857 1.00 39.75 183 ILE A C 1
ATOM 1487 O O . ILE A 1 183 ? 3.752 11.627 8.634 1.00 39.75 183 ILE A O 1
ATOM 1491 N N . THR A 1 184 ? 5.928 12.061 8.245 1.00 45.66 184 THR A N 1
ATOM 1492 C CA . THR A 1 184 ? 6.389 11.951 9.640 1.00 45.66 184 THR A CA 1
ATOM 1493 C C . THR A 1 184 ? 5.897 13.154 10.456 1.00 45.66 184 THR A C 1
ATOM 1495 O O . THR A 1 184 ? 6.672 13.999 10.897 1.00 45.66 184 THR A O 1
ATOM 1498 N N . ILE A 1 185 ? 4.582 13.287 10.612 1.00 47.91 185 ILE A N 1
ATOM 1499 C CA . ILE A 1 185 ? 3.967 14.275 11.489 1.00 47.91 185 ILE A CA 1
ATOM 1500 C C . ILE A 1 185 ? 3.909 13.630 12.866 1.00 47.91 185 ILE A C 1
ATOM 1502 O O . ILE A 1 185 ? 3.268 12.593 13.056 1.00 47.91 185 ILE A O 1
ATOM 1506 N N . HIS A 1 186 ? 4.588 14.240 13.834 1.00 55.22 186 HIS A N 1
ATOM 1507 C CA . HIS A 1 186 ? 4.323 13.956 15.235 1.00 55.22 186 HIS A CA 1
ATOM 1508 C C . HIS A 1 186 ? 2.913 14.452 15.541 1.00 55.22 186 HIS A C 1
ATOM 1510 O O . HIS A 1 186 ? 2.686 15.650 15.688 1.00 55.22 186 HIS A O 1
ATOM 1516 N N . CYS A 1 187 ? 1.944 13.541 15.578 1.00 58.72 187 CYS A N 1
ATOM 1517 C CA . CYS A 1 187 ? 0.593 13.902 15.968 1.00 58.72 187 CYS A CA 1
ATOM 1518 C C . CYS A 1 187 ? 0.604 14.284 17.445 1.00 58.72 187 CYS A C 1
ATOM 1520 O O . CYS A 1 187 ? 0.878 13.449 18.301 1.00 58.72 187 CYS A O 1
ATOM 1522 N N . ASP A 1 188 ? 0.266 15.534 17.751 1.00 60.19 188 ASP A N 1
ATOM 1523 C CA . ASP A 1 188 ? 0.190 15.994 19.136 1.00 60.19 188 ASP A CA 1
ATOM 1524 C C . ASP A 1 188 ? -0.903 15.262 19.924 1.00 60.19 188 ASP A C 1
ATOM 1526 O O . ASP A 1 188 ? -0.870 15.218 21.160 1.00 60.19 188 ASP A O 1
ATOM 1530 N N . SER A 1 189 ? -1.937 14.754 19.244 1.00 65.31 189 SER A N 1
ATOM 1531 C CA . SER A 1 189 ? -3.098 14.160 19.900 1.00 65.31 189 SER A CA 1
ATOM 1532 C C . SER A 1 189 ? -3.845 13.134 19.049 1.00 65.31 189 SER A C 1
ATOM 1534 O O . SER A 1 189 ? -3.827 13.157 17.819 1.00 65.31 189 SER A O 1
ATOM 1536 N N . ILE A 1 190 ? -4.554 12.247 19.745 1.00 70.75 190 ILE A N 1
ATOM 1537 C CA . ILE A 1 190 ? -5.569 11.354 19.182 1.00 70.75 190 ILE A CA 1
ATOM 1538 C C . ILE A 1 190 ? -6.931 11.762 19.729 1.00 70.75 190 ILE A C 1
ATOM 1540 O O . ILE A 1 190 ? -7.045 12.124 20.903 1.00 70.75 190 ILE A O 1
ATOM 1544 N N . GLY A 1 191 ? -7.967 11.654 18.900 1.00 71.69 191 GLY A N 1
ATOM 1545 C CA . GLY A 1 191 ? -9.339 11.792 19.361 1.00 71.69 191 GLY A CA 1
ATOM 1546 C C . GLY A 1 191 ? -10.345 10.965 18.579 1.00 71.69 191 GLY A C 1
ATOM 1547 O O . GLY A 1 191 ? -10.098 10.561 17.441 1.00 71.69 191 GLY A O 1
ATOM 1548 N N . TYR A 1 192 ? -11.491 10.720 19.211 1.00 77.94 192 TYR A N 1
ATOM 1549 C CA . TYR A 1 192 ? -12.649 10.141 18.539 1.00 77.94 192 TYR A CA 1
ATOM 1550 C C . TYR A 1 192 ? -13.451 11.260 17.882 1.00 77.94 192 TYR A C 1
ATOM 1552 O O . TYR A 1 192 ? -13.938 12.177 18.554 1.00 77.94 192 TYR A O 1
ATOM 1560 N N . LEU A 1 193 ? -13.563 11.196 16.559 1.00 78.38 193 LEU A N 1
ATOM 1561 C CA . LEU A 1 193 ? -14.251 12.194 15.759 1.00 78.38 193 LEU A CA 1
ATOM 1562 C C . LEU A 1 193 ? -15.594 11.648 15.292 1.00 78.38 193 LEU A C 1
ATOM 1564 O O . LEU A 1 193 ? -15.657 10.551 14.749 1.00 78.38 193 LEU A O 1
ATOM 1568 N N . ALA A 1 194 ? -16.643 12.458 15.416 1.00 84.25 194 ALA A N 1
ATOM 1569 C CA . ALA A 1 194 ? -17.925 12.210 14.768 1.00 84.25 194 ALA A CA 1
ATOM 1570 C C . ALA A 1 194 ? -18.294 13.399 13.874 1.00 84.25 194 ALA A C 1
ATOM 1572 O O . ALA A 1 194 ? -18.378 14.540 14.331 1.00 84.25 194 ALA A O 1
ATOM 1573 N N . ILE A 1 195 ? -18.542 13.134 12.596 1.00 81.25 195 ILE A N 1
ATOM 1574 C CA . ILE A 1 195 ? -18.982 14.123 11.612 1.00 81.25 195 ILE A CA 1
ATOM 1575 C C . ILE A 1 195 ? -20.475 13.947 11.395 1.00 81.25 195 ILE A C 1
ATOM 1577 O O . ILE A 1 195 ? -20.956 12.836 11.151 1.00 81.25 195 ILE A O 1
ATOM 1581 N N . LYS A 1 196 ? -21.215 15.051 11.481 1.00 82.75 196 LYS A N 1
ATOM 1582 C CA . LYS A 1 196 ? -22.672 15.053 11.415 1.00 82.75 196 LYS A CA 1
ATOM 1583 C C . LYS A 1 196 ? -23.153 15.852 10.213 1.00 82.75 196 LYS A C 1
ATOM 1585 O O . LYS A 1 196 ? -22.575 16.876 9.868 1.00 82.75 196 LYS A O 1
ATOM 1590 N N . SER A 1 197 ? -24.237 15.413 9.584 1.00 78.06 197 SER A N 1
ATOM 1591 C CA . SER A 1 197 ? -24.942 16.235 8.600 1.00 78.06 197 SER A CA 1
ATOM 1592 C C . SER A 1 197 ? -25.610 17.449 9.272 1.00 78.06 197 SER A C 1
ATOM 1594 O O . SER A 1 197 ? -25.718 17.494 10.503 1.00 78.06 197 SER A O 1
ATOM 1596 N N . PRO A 1 198 ? -26.067 18.457 8.501 1.00 79.31 198 PRO A N 1
ATOM 1597 C CA . PRO A 1 198 ? -26.720 19.651 9.056 1.00 79.31 198 PRO A CA 1
ATOM 1598 C C . PRO A 1 198 ? -27.937 19.360 9.953 1.00 79.31 198 PRO A C 1
ATOM 1600 O O . PRO A 1 198 ? -28.238 20.121 10.868 1.00 79.31 198 PRO A O 1
ATOM 1603 N N . ASP A 1 199 ? -28.606 18.230 9.731 1.00 83.19 199 ASP A N 1
ATOM 1604 C CA . ASP A 1 199 ? -29.712 17.696 10.537 1.00 83.19 199 ASP A CA 1
ATOM 1605 C C . ASP A 1 199 ? -29.258 16.923 11.797 1.00 83.19 199 ASP A C 1
ATOM 1607 O O . ASP A 1 199 ? -30.074 16.308 12.480 1.00 83.19 199 ASP A O 1
ATOM 1611 N N . LYS A 1 200 ? -27.963 16.976 12.130 1.00 82.81 200 LYS A N 1
ATOM 1612 C CA . LYS A 1 200 ? -27.304 16.327 13.276 1.00 82.81 200 LYS A CA 1
ATOM 1613 C C . LYS A 1 200 ? -27.212 14.796 13.221 1.00 82.81 200 LYS A C 1
ATOM 1615 O O . LYS A 1 200 ? -26.790 14.207 14.218 1.00 82.81 200 LYS A O 1
ATOM 1620 N N . GLN A 1 201 ? -27.533 14.146 12.102 1.00 84.75 201 GLN A N 1
ATOM 1621 C CA . GLN A 1 201 ? -27.285 12.706 11.952 1.00 84.75 201 GLN A CA 1
ATOM 1622 C C . GLN A 1 201 ? -25.790 12.421 11.767 1.00 84.75 201 GLN A C 1
ATOM 1624 O O . GLN A 1 201 ? -25.124 13.110 10.998 1.00 84.75 201 GLN A O 1
ATOM 1629 N N . THR A 1 202 ? -25.253 11.401 12.440 1.00 86.06 202 THR A N 1
ATOM 1630 C CA . THR A 1 202 ? -23.860 10.9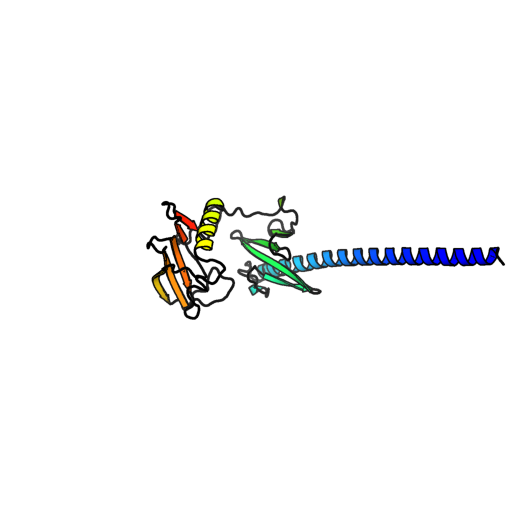66 12.241 1.00 86.06 202 THR A CA 1
ATOM 1631 C C . THR A 1 202 ? -23.688 10.395 10.835 1.00 86.06 202 THR A C 1
ATOM 1633 O O . THR A 1 202 ? -24.471 9.553 10.405 1.00 86.06 202 THR A O 1
ATOM 1636 N N . ARG A 1 203 ? -22.666 10.863 10.115 1.00 85.00 203 ARG A N 1
ATOM 1637 C CA . ARG A 1 203 ? -22.331 10.449 8.742 1.00 85.00 203 ARG A CA 1
ATOM 1638 C C . ARG A 1 203 ? -21.025 9.679 8.664 1.00 85.00 203 ARG A C 1
ATOM 1640 O O . ARG A 1 203 ? -20.917 8.757 7.864 1.00 85.00 203 ARG A O 1
ATOM 1647 N N . MET A 1 204 ? -20.069 10.012 9.521 1.00 84.44 204 MET A N 1
ATOM 1648 C CA . MET A 1 204 ? -18.885 9.192 9.741 1.00 84.44 204 MET A CA 1
ATOM 1649 C C . MET A 1 204 ? -18.352 9.391 11.150 1.00 84.44 204 MET A C 1
ATOM 1651 O O . MET A 1 204 ? -18.471 10.483 11.706 1.00 84.44 204 MET A O 1
ATOM 1655 N N . GLU A 1 205 ? -17.775 8.344 11.717 1.00 84.88 205 GLU A N 1
ATOM 1656 C CA . GLU A 1 205 ? -17.119 8.404 13.016 1.00 84.88 205 GLU A CA 1
ATOM 1657 C C . GLU A 1 205 ? -15.986 7.385 13.126 1.00 84.88 205 GLU A C 1
ATOM 1659 O O . GLU A 1 205 ? -16.033 6.325 12.497 1.00 84.88 205 GLU A O 1
ATOM 1664 N N . GLY A 1 206 ? -14.977 7.712 13.923 1.00 79.31 206 GLY A N 1
ATOM 1665 C CA . GLY A 1 206 ? -13.821 6.855 14.145 1.00 79.31 206 GLY A CA 1
ATOM 1666 C C . GLY A 1 206 ? -12.668 7.598 14.806 1.00 79.31 206 GLY A C 1
ATOM 1667 O O . GLY A 1 206 ? -12.754 8.793 15.111 1.00 79.31 206 GLY A O 1
ATOM 1668 N N . TRP A 1 207 ? -11.578 6.874 15.041 1.00 76.56 207 TRP A N 1
ATOM 1669 C CA . TRP A 1 207 ? -10.381 7.431 15.659 1.00 76.56 207 TRP A CA 1
ATOM 1670 C C . TRP A 1 207 ? -9.506 8.146 14.632 1.00 76.56 207 TRP A C 1
ATOM 1672 O O . TRP A 1 207 ? -9.221 7.628 13.549 1.00 76.56 207 TRP A O 1
ATOM 1682 N N . THR A 1 208 ? -9.073 9.354 14.982 1.00 74.25 208 THR A N 1
ATOM 1683 C CA . THR A 1 208 ? -8.165 10.160 14.166 1.00 74.25 208 THR A CA 1
ATOM 1684 C C . THR A 1 208 ? -6.997 10.650 14.997 1.00 74.25 208 THR A C 1
ATOM 1686 O O . THR A 1 208 ? -7.151 11.027 16.162 1.00 74.25 208 THR A O 1
ATOM 1689 N N . ALA A 1 209 ? -5.824 10.682 14.376 1.00 71.31 209 ALA A N 1
ATOM 1690 C CA . ALA A 1 209 ? -4.701 11.456 14.874 1.00 71.31 209 ALA A CA 1
ATOM 1691 C C . ALA A 1 209 ? -4.764 12.867 14.267 1.00 71.31 209 ALA A C 1
ATOM 1693 O O . ALA A 1 209 ? -5.227 13.029 13.134 1.00 71.31 209 ALA A O 1
ATOM 1694 N N . PHE A 1 210 ? -4.358 13.887 15.023 1.00 66.12 210 PHE A N 1
ATOM 1695 C CA . PHE A 1 210 ? -4.291 15.262 14.533 1.00 66.12 210 PHE A CA 1
ATOM 1696 C C . PHE A 1 210 ? -3.138 16.039 15.179 1.00 66.12 210 PHE A C 1
ATOM 1698 O O . PHE A 1 210 ? -2.692 15.743 16.289 1.00 66.12 210 PHE A O 1
ATOM 1705 N N . ASP A 1 211 ? -2.657 17.039 14.449 1.00 61.34 211 ASP A N 1
ATOM 1706 C CA . ASP A 1 211 ? -1.619 17.977 14.871 1.00 61.34 211 ASP A CA 1
ATOM 1707 C C . ASP A 1 211 ? -2.289 19.295 15.289 1.00 61.34 211 ASP A C 1
ATOM 1709 O O . ASP A 1 211 ? -3.166 19.801 14.583 1.00 61.34 211 ASP A O 1
ATOM 1713 N N . ARG A 1 212 ? -1.911 19.853 16.450 1.00 58.44 212 ARG A N 1
ATOM 1714 C CA . ARG A 1 212 ? -2.535 21.073 16.992 1.00 58.44 212 ARG A CA 1
ATOM 1715 C C . ARG A 1 212 ? -2.259 22.307 16.124 1.00 58.44 212 ARG A C 1
ATOM 1717 O O . ARG A 1 212 ? -2.957 23.313 16.256 1.00 58.44 212 ARG A O 1
ATOM 1724 N N . TYR A 1 213 ? -1.220 22.252 15.295 1.00 55.97 213 TYR A N 1
ATOM 1725 C CA . TYR A 1 213 ? -0.780 23.323 14.406 1.00 55.97 213 TYR A CA 1
ATOM 1726 C C . TYR A 1 213 ? -1.405 23.236 13.017 1.00 55.97 213 TYR A C 1
ATOM 1728 O O . TYR A 1 213 ? -1.184 24.119 12.188 1.00 55.97 213 TYR A O 1
ATOM 1736 N N . VAL A 1 214 ? -2.217 22.210 12.769 1.00 54.34 214 VAL A N 1
ATOM 1737 C CA . VAL A 1 214 ? -2.866 21.984 11.488 1.00 54.34 214 VAL A CA 1
ATOM 1738 C C . VAL A 1 214 ? -4.368 22.166 11.641 1.00 54.34 214 VAL A C 1
ATOM 1740 O O . VAL A 1 214 ? -4.983 21.684 12.594 1.00 54.34 214 VAL A O 1
ATOM 1743 N N . TYR A 1 215 ? -4.986 22.888 10.703 1.00 50.22 215 TYR A N 1
ATOM 1744 C CA . TYR A 1 215 ? -6.431 23.073 10.737 1.00 50.22 215 TYR A CA 1
ATOM 1745 C C . TYR A 1 215 ? -7.119 21.697 10.707 1.00 50.22 215 TYR A C 1
ATOM 1747 O O . TYR A 1 215 ? -6.831 20.910 9.801 1.00 50.22 215 TYR A O 1
ATOM 1755 N N . PRO A 1 216 ? -8.079 21.415 11.614 1.00 45.00 216 PRO A N 1
ATOM 1756 C CA . PRO A 1 216 ? -8.751 20.117 11.677 1.00 45.00 216 PRO A CA 1
ATOM 1757 C C . PRO A 1 216 ? -9.343 19.685 10.338 1.00 45.00 216 PRO A C 1
ATOM 1759 O O . PRO A 1 216 ? -9.399 18.506 10.041 1.00 45.00 216 PRO A O 1
ATOM 1762 N N . ALA A 1 217 ? -9.755 20.648 9.511 1.00 47.31 217 ALA A N 1
ATOM 1763 C CA . ALA A 1 217 ? -10.353 20.408 8.206 1.00 47.31 217 ALA A CA 1
ATOM 1764 C C . ALA A 1 217 ? -9.357 20.424 7.023 1.00 47.31 217 ALA A C 1
ATOM 1766 O O . ALA A 1 217 ? -9.783 20.297 5.879 1.00 47.31 217 ALA A O 1
ATOM 1767 N N . GLU A 1 218 ? -8.057 20.616 7.268 1.00 46.94 218 GLU A N 1
ATOM 1768 C CA . GLU A 1 218 ? -6.978 20.400 6.282 1.00 46.94 218 GLU A CA 1
ATOM 1769 C C . GLU A 1 218 ? -6.363 19.011 6.442 1.00 46.94 218 GLU A C 1
ATOM 1771 O O . GLU A 1 218 ? -6.021 18.378 5.450 1.00 46.94 218 GLU A O 1
ATOM 1776 N N . TYR A 1 219 ? -6.294 18.515 7.679 1.00 49.59 219 TYR A N 1
ATOM 1777 C CA . TYR A 1 219 ? -5.787 17.188 8.000 1.00 49.59 219 TYR A CA 1
ATOM 1778 C C . TYR A 1 219 ? -6.680 16.516 9.046 1.00 49.59 219 TYR A C 1
ATOM 1780 O O . TYR A 1 219 ? -6.285 16.312 10.193 1.00 49.59 219 TYR A O 1
ATOM 1788 N N . LEU A 1 220 ? -7.857 16.051 8.623 1.00 51.69 220 LEU A N 1
ATOM 1789 C CA . LEU A 1 220 ? -8.580 14.954 9.295 1.00 51.69 220 LEU A CA 1
ATOM 1790 C C . LEU A 1 220 ? -7.786 13.619 9.197 1.00 51.69 220 LEU A C 1
ATOM 1792 O O . LEU A 1 220 ? -8.342 12.560 8.931 1.00 51.69 220 LEU A O 1
ATOM 1796 N N . GLY A 1 221 ? -6.456 13.689 9.270 1.00 54.03 221 GLY A N 1
ATOM 1797 C CA . GLY A 1 221 ? -5.593 13.186 8.201 1.00 54.03 221 GLY A CA 1
ATOM 1798 C C . GLY A 1 221 ? -5.085 11.765 8.362 1.00 54.03 221 GLY A C 1
ATOM 1799 O O . GLY A 1 221 ? -4.454 11.256 7.442 1.00 54.03 221 GLY A O 1
ATOM 1800 N N . CYS A 1 222 ? -5.350 11.101 9.483 1.00 60.44 222 CYS A N 1
ATOM 1801 C CA . CYS A 1 222 ? -4.918 9.718 9.669 1.00 60.44 222 CYS A CA 1
ATOM 1802 C C . CYS A 1 222 ? -6.015 8.946 10.395 1.00 60.44 222 CYS A C 1
ATOM 1804 O O . CYS A 1 222 ? -5.967 8.762 11.609 1.00 60.44 222 CYS A O 1
ATOM 1806 N N . MET A 1 223 ? -7.036 8.543 9.637 1.00 69.62 223 MET A N 1
ATOM 1807 C CA . MET A 1 223 ? -8.053 7.595 10.088 1.00 69.62 223 MET A CA 1
ATOM 1808 C C . MET A 1 223 ? -7.376 6.275 10.450 1.00 69.62 223 MET A C 1
ATOM 1810 O O . MET A 1 223 ? -6.872 5.608 9.550 1.00 69.62 223 MET A O 1
ATOM 1814 N N . PHE A 1 224 ? -7.397 5.874 11.716 1.00 62.72 224 PHE A N 1
ATOM 1815 C CA 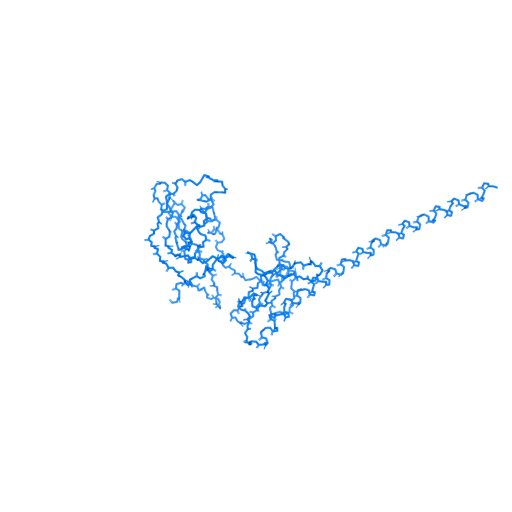. PHE A 1 224 ? -6.900 4.568 12.161 1.00 62.72 224 PHE A CA 1
ATOM 1816 C C . PHE A 1 224 ? -7.978 3.842 12.976 1.00 62.72 224 PHE A C 1
ATOM 1818 O O . PHE A 1 224 ? -9.001 4.439 13.328 1.00 62.72 224 PHE A O 1
ATOM 1825 N N . GLY A 1 225 ? -7.800 2.544 13.227 1.00 63.03 225 GLY A N 1
ATOM 1826 C CA . GLY A 1 225 ? -8.859 1.724 13.806 1.00 63.03 225 GLY A CA 1
ATOM 1827 C C . GLY A 1 225 ? -10.069 1.550 12.895 1.00 63.03 225 GLY A C 1
ATOM 1828 O O . GLY A 1 225 ? -10.009 1.705 11.672 1.00 63.03 225 GLY A O 1
ATOM 1829 N N . GLU A 1 226 ? -11.193 1.195 13.515 1.00 72.75 226 GLU A N 1
ATOM 1830 C CA . GLU A 1 226 ? -12.477 1.069 12.833 1.00 72.75 226 GLU A CA 1
ATOM 1831 C C . GLU A 1 226 ? -13.079 2.452 12.565 1.00 72.75 226 GLU A C 1
ATOM 1833 O O . GLU A 1 226 ? -13.315 3.235 13.488 1.00 72.75 226 GLU A O 1
ATOM 1838 N N . TRP A 1 227 ? -13.404 2.709 11.299 1.00 79.25 227 TRP A N 1
ATOM 1839 C CA . TRP A 1 227 ? -14.232 3.840 10.898 1.00 79.25 227 TRP A CA 1
ATOM 1840 C C . TRP A 1 227 ? -15.597 3.376 10.417 1.00 79.25 227 TRP A C 1
ATOM 1842 O O . TRP A 1 227 ? -15.705 2.493 9.563 1.00 79.25 227 TRP A O 1
ATOM 1852 N N . LYS A 1 228 ? -16.644 4.021 10.927 1.00 84.44 228 LYS A N 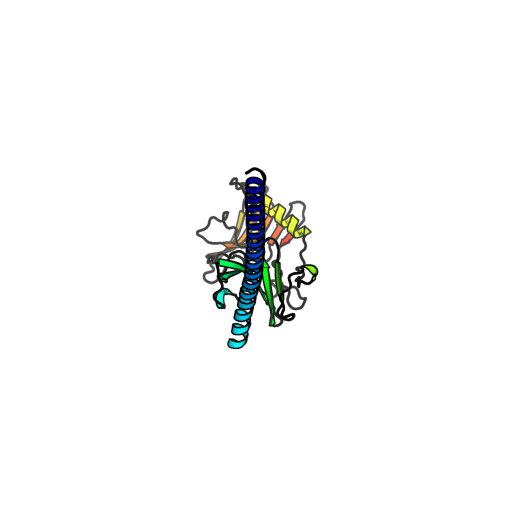1
ATOM 1853 C CA . LYS A 1 228 ? -18.034 3.783 10.534 1.00 84.44 228 LYS A CA 1
ATOM 1854 C C . LYS A 1 228 ? -18.513 4.911 9.641 1.00 84.44 228 LYS A C 1
ATOM 1856 O O . LYS A 1 228 ? -18.313 6.081 9.953 1.00 84.44 228 LYS A O 1
ATOM 1861 N N . TYR A 1 229 ? -19.190 4.553 8.559 1.00 83.56 229 TYR A N 1
ATOM 1862 C CA . TYR A 1 229 ? -19.780 5.477 7.596 1.00 83.56 229 TYR A CA 1
ATOM 1863 C C . TYR A 1 229 ? -21.262 5.167 7.440 1.00 83.56 229 TYR A C 1
ATOM 1865 O O . TYR A 1 229 ? -21.645 4.011 7.259 1.00 83.56 229 TYR A O 1
ATOM 1873 N N . TYR A 1 230 ? -22.092 6.202 7.480 1.00 84.50 230 TYR A N 1
ATOM 1874 C CA . TYR A 1 230 ? -23.544 6.086 7.449 1.00 84.50 230 TYR A CA 1
ATOM 1875 C C . TYR A 1 230 ? -24.105 6.816 6.229 1.00 84.50 230 TYR A C 1
ATOM 1877 O O . TYR A 1 230 ? -23.902 8.021 6.055 1.00 84.50 230 TYR A O 1
ATOM 1885 N N . ASP A 1 231 ? -24.865 6.106 5.394 1.00 78.62 231 ASP A N 1
ATOM 1886 C CA . ASP A 1 231 ? -25.505 6.695 4.206 1.00 78.62 231 ASP A CA 1
ATOM 1887 C C . ASP A 1 231 ? -26.799 7.466 4.522 1.00 78.62 231 ASP A C 1
ATOM 1889 O O . ASP A 1 231 ? -27.360 8.141 3.658 1.00 78.62 231 ASP A O 1
ATOM 1893 N N . GLY A 1 232 ? -27.259 7.430 5.777 1.00 75.31 232 GLY A N 1
ATOM 1894 C CA . GLY A 1 232 ? -28.515 8.046 6.217 1.00 75.31 232 GLY A CA 1
ATOM 1895 C C . GLY A 1 232 ? -29.770 7.267 5.819 1.00 75.31 232 GLY A C 1
ATOM 1896 O O . GLY A 1 232 ? -30.872 7.751 6.052 1.00 75.31 232 GLY A O 1
ATOM 1897 N N . GLN A 1 233 ? -29.620 6.069 5.248 1.00 79.56 233 GLN A N 1
ATOM 1898 C CA . GLN A 1 233 ? -30.712 5.134 4.947 1.00 79.56 233 GLN A CA 1
ATOM 1899 C C . GLN A 1 233 ? -30.776 3.979 5.960 1.00 79.56 233 GLN A C 1
ATOM 1901 O O . GLN A 1 233 ? -31.551 3.042 5.793 1.00 79.56 233 GLN A O 1
ATOM 1906 N N . GLY A 1 234 ? -29.970 4.051 7.024 1.00 74.94 234 GLY A N 1
ATOM 1907 C CA . GLY A 1 234 ? -29.853 3.017 8.052 1.00 74.94 234 GLY A CA 1
ATOM 1908 C C . GLY A 1 234 ? -28.709 2.029 7.817 1.00 74.94 234 GLY A C 1
ATOM 1909 O O . GLY A 1 234 ? -28.476 1.184 8.679 1.00 74.94 234 GLY A O 1
ATOM 1910 N N . ASN A 1 235 ? -27.959 2.146 6.713 1.00 73.12 235 ASN A N 1
ATOM 1911 C CA . ASN A 1 235 ? -26.799 1.290 6.479 1.00 73.12 235 ASN A CA 1
ATOM 1912 C C . ASN A 1 235 ? -25.547 1.870 7.140 1.00 73.12 235 ASN A C 1
ATOM 1914 O O . ASN A 1 235 ? -25.313 3.082 7.138 1.00 73.12 235 ASN A O 1
ATOM 1918 N N . CYS A 1 236 ? -24.724 0.970 7.676 1.00 81.81 236 CYS A N 1
ATOM 1919 C CA . CYS A 1 236 ? -23.430 1.275 8.267 1.00 81.81 236 CYS A CA 1
ATOM 1920 C C . CYS A 1 236 ? -22.350 0.492 7.517 1.00 81.81 236 CYS A C 1
ATOM 1922 O O . CYS A 1 236 ? -22.337 -0.739 7.547 1.00 81.81 236 CYS A O 1
ATOM 1924 N N . TYR A 1 237 ? -21.450 1.213 6.856 1.00 74.50 237 TYR A N 1
ATOM 1925 C CA . TYR A 1 237 ? -20.274 0.661 6.193 1.00 74.50 237 TYR A CA 1
ATOM 1926 C C . TYR A 1 237 ? -19.073 0.832 7.111 1.00 74.50 237 TYR A C 1
ATOM 1928 O O . TYR A 1 237 ? -18.921 1.876 7.748 1.00 74.50 237 TYR A O 1
ATOM 1936 N N . ARG A 1 238 ? -18.214 -0.183 7.179 1.00 70.88 238 ARG A N 1
ATOM 1937 C CA . ARG A 1 238 ? -17.043 -0.160 8.054 1.00 70.88 238 ARG A CA 1
ATOM 1938 C C . ARG A 1 238 ? -15.779 -0.198 7.219 1.00 70.88 238 ARG A C 1
ATOM 1940 O O . ARG A 1 238 ? -15.611 -1.091 6.391 1.00 70.88 238 ARG A O 1
ATOM 1947 N N . LYS A 1 239 ? -14.892 0.764 7.445 1.00 65.62 239 LYS A N 1
ATOM 1948 C CA . LYS A 1 239 ? -13.524 0.717 6.941 1.00 65.62 239 LYS A CA 1
ATOM 1949 C C . LYS A 1 239 ? -12.648 0.187 8.065 1.00 65.62 239 LYS A C 1
ATOM 1951 O O . LYS A 1 239 ? -12.517 0.835 9.099 1.00 65.62 239 LYS A O 1
ATOM 1956 N N . PHE A 1 240 ? -12.072 -0.984 7.833 1.00 61.38 240 PHE A N 1
ATOM 1957 C CA . PHE A 1 240 ? -11.008 -1.540 8.654 1.00 61.38 240 PHE A CA 1
ATOM 1958 C C . PHE A 1 240 ? -9.722 -1.527 7.843 1.00 61.38 240 PHE A C 1
ATOM 1960 O O . PHE A 1 240 ? -9.724 -1.865 6.656 1.00 61.38 240 PHE A O 1
ATOM 1967 N N . TRP A 1 241 ? -8.625 -1.176 8.493 1.00 50.03 241 TRP A N 1
ATOM 1968 C CA . TRP A 1 241 ? -7.297 -1.470 7.983 1.00 50.03 241 TRP A CA 1
ATOM 1969 C C . TRP A 1 241 ? -6.984 -2.919 8.372 1.00 50.03 241 TRP A C 1
ATOM 1971 O O . TRP A 1 241 ? -6.507 -3.189 9.467 1.00 50.03 241 TRP A O 1
ATOM 1981 N N . ASN A 1 242 ? -7.379 -3.872 7.523 1.00 37.41 242 ASN A N 1
ATOM 1982 C CA . ASN A 1 242 ? -7.202 -5.297 7.805 1.00 37.41 242 ASN A CA 1
ATOM 1983 C C . ASN A 1 242 ? -5.768 -5.735 7.492 1.00 37.41 242 ASN A C 1
ATOM 1985 O O . ASN A 1 242 ? -5.311 -5.572 6.361 1.00 37.41 242 ASN A O 1
ATOM 1989 N N . TYR A 1 243 ? -5.121 -6.383 8.458 1.00 37.56 243 TYR A N 1
ATOM 1990 C CA . TYR A 1 243 ? -3.963 -7.246 8.232 1.00 37.56 243 TYR A CA 1
ATOM 1991 C C . TYR A 1 243 ? -4.404 -8.713 8.346 1.00 37.56 243 TYR A C 1
ATOM 1993 O O . TYR A 1 243 ? -5.240 -9.061 9.185 1.00 37.56 243 TYR A O 1
ATOM 2001 N N . LYS A 1 244 ? -3.865 -9.583 7.485 1.00 34.09 244 LYS A N 1
ATOM 2002 C CA . LYS A 1 244 ? -4.021 -11.041 7.595 1.00 34.09 244 LYS A CA 1
ATOM 2003 C C . LYS A 1 244 ? -2.713 -11.644 8.097 1.00 34.09 244 LYS A C 1
ATOM 2005 O O . LYS A 1 244 ? -1.660 -11.351 7.543 1.00 34.09 244 LYS A O 1
ATOM 2010 N N . GLU A 1 245 ? -2.801 -12.516 9.092 1.00 38.44 245 GLU A N 1
ATOM 2011 C CA . GLU A 1 245 ? -1.706 -13.372 9.555 1.00 38.44 245 GLU A CA 1
ATOM 2012 C C . GLU A 1 245 ? -2.171 -14.826 9.440 1.00 38.44 245 GLU A C 1
ATOM 2014 O O . GLU A 1 245 ? -3.164 -15.196 10.060 1.00 38.44 245 GLU A O 1
ATOM 2019 N N . ASN A 1 246 ? -1.479 -15.655 8.650 1.00 36.22 246 ASN A N 1
ATOM 2020 C CA . ASN A 1 246 ? -1.758 -17.097 8.537 1.00 36.22 246 ASN A CA 1
ATOM 2021 C C . ASN A 1 246 ? -3.255 -17.423 8.312 1.00 36.22 246 ASN A C 1
ATOM 2023 O O . ASN A 1 246 ? -3.856 -18.179 9.073 1.00 36.22 246 ASN A O 1
ATOM 2027 N N . ASP A 1 247 ? -3.874 -16.788 7.308 1.00 37.88 247 ASP A N 1
ATOM 2028 C CA . ASP A 1 247 ? -5.313 -16.864 6.977 1.00 37.88 247 ASP A CA 1
ATOM 2029 C C . ASP A 1 247 ? -6.296 -16.349 8.046 1.00 37.88 247 ASP A C 1
ATOM 2031 O O . ASP A 1 247 ? -7.510 -16.329 7.823 1.00 37.88 247 ASP A O 1
ATOM 2035 N N . ARG A 1 248 ? -5.801 -15.846 9.180 1.00 37.00 248 ARG A N 1
ATOM 2036 C CA . ARG A 1 248 ? -6.604 -15.204 10.217 1.00 37.00 248 ARG A CA 1
ATOM 2037 C C . ARG A 1 248 ? -6.608 -13.691 10.016 1.00 37.00 248 ARG A C 1
ATOM 2039 O O . ARG A 1 248 ? -5.565 -13.048 9.922 1.00 37.00 248 ARG A O 1
ATOM 2046 N N . LEU A 1 249 ? -7.806 -13.112 9.965 1.00 40.06 249 LEU A N 1
ATOM 2047 C CA . LEU A 1 249 ? -7.974 -11.662 10.024 1.00 40.06 249 LEU A CA 1
ATOM 2048 C C . LEU A 1 249 ? -7.585 -11.197 11.435 1.00 40.06 249 LEU A C 1
ATOM 2050 O O . LEU A 1 249 ? -8.171 -11.680 12.405 1.00 40.06 249 LEU A O 1
ATOM 2054 N N . ILE A 1 250 ? -6.606 -10.299 11.548 1.00 41.00 250 ILE A N 1
ATOM 2055 C CA . ILE A 1 250 ? -6.272 -9.652 12.819 1.00 41.00 250 ILE A CA 1
ATOM 2056 C C . ILE A 1 250 ? -7.001 -8.316 12.858 1.00 41.00 250 ILE A C 1
ATOM 2058 O O . ILE A 1 250 ? -6.758 -7.438 12.027 1.00 41.00 250 ILE A O 1
ATOM 2062 N N . TYR A 1 251 ? -7.891 -8.165 13.835 1.00 42.28 251 TYR A N 1
ATOM 2063 C CA . TYR A 1 251 ? -8.486 -6.877 14.161 1.00 42.28 251 TYR A CA 1
ATOM 2064 C C . TYR A 1 251 ? -7.547 -6.130 15.118 1.00 42.28 251 TYR A C 1
ATOM 2066 O O . TYR A 1 251 ? -6.954 -6.734 16.007 1.00 42.28 251 TYR A O 1
ATOM 2074 N N . GLU A 1 252 ? -7.426 -4.807 14.991 1.00 37.38 252 GLU A N 1
ATOM 2075 C CA . GLU A 1 252 ? -6.621 -3.979 15.916 1.00 37.38 252 GLU A CA 1
ATOM 2076 C C . GLU A 1 252 ? -7.082 -4.122 17.385 1.00 37.38 252 GLU A C 1
ATOM 2078 O O . GLU A 1 252 ? -6.322 -3.881 18.319 1.00 37.38 252 GLU A O 1
ATOM 2083 N N . THR A 1 253 ? -8.318 -4.585 17.590 1.00 31.73 253 THR A N 1
ATOM 2084 C CA . THR A 1 253 ? -8.934 -4.872 18.891 1.00 31.73 253 THR A CA 1
ATOM 2085 C C . THR A 1 253 ? -8.614 -6.255 19.466 1.00 31.73 253 THR A C 1
ATOM 2087 O O . THR A 1 253 ? -9.054 -6.542 20.573 1.00 31.73 253 THR A O 1
ATOM 2090 N N . ASP A 1 254 ? -7.897 -7.120 18.742 1.00 36.41 254 ASP A N 1
ATOM 2091 C CA . ASP A 1 254 ? -7.613 -8.506 19.153 1.00 36.41 254 ASP A CA 1
ATOM 2092 C C . ASP A 1 254 ? -6.328 -8.651 20.001 1.00 36.41 254 ASP A C 1
ATOM 2094 O O . ASP A 1 254 ? -5.806 -9.759 20.150 1.00 36.41 254 ASP A O 1
ATOM 2098 N N . ARG A 1 255 ? -5.811 -7.546 20.559 1.00 33.94 255 ARG A N 1
ATOM 2099 C CA . ARG A 1 255 ? -4.722 -7.543 21.552 1.00 33.94 255 ARG A CA 1
ATOM 2100 C C . ARG A 1 255 ? -5.242 -7.506 22.984 1.00 33.94 255 ARG A C 1
ATOM 2102 O O . ARG A 1 255 ? -6.122 -6.667 23.271 1.00 33.94 255 ARG A O 1
#

pLDDT: mean 71.01, std 16.48, range [31.73, 96.5]